Protein AF-A0A383B2G0-F1 (afdb_monomer_lite)

Radius of gyration: 23.55 Å; chains: 1; bounding box: 53×48×65 Å

Foldseek 3Di:
DDADFLVNVVVVVVVVLVVQVVQLVDPVPPDDPVRSVVSVLVSQLVVVLVVLQCSNQWRDWDWDWAQDPPRDIDIDIDTDGDPVRQRGDCCVFWCVDDDDQVVVVVADPQWPDKDKTFGLQLSVVVVVLVSCVVRHDPVSSVVVVVVVVVCCVPQVVNVLSVFFPRMWMKTKGFAPVAWDWDQDPVRDIDTGGDIDMDIDTHGNDCSNVVSVVVVCVVVVWDWDWDQDPNDTDTDTDDPDDPPPDPDD

pLDDT: mean 86.54, std 10.2, range [39.25, 96.19]

Structure (mmCIF, N/CA/C/O backbone):
data_AF-A0A383B2G0-F1
#
_entry.id   AF-A0A383B2G0-F1
#
loop_
_atom_site.group_PDB
_atom_site.id
_atom_site.type_symbol
_atom_site.label_atom_id
_atom_site.label_alt_id
_atom_site.label_comp_id
_atom_site.label_asym_id
_atom_site.label_entity_id
_atom_site.label_seq_id
_atom_site.pdbx_PDB_ins_code
_atom_site.Cartn_x
_atom_site.Cartn_y
_atom_site.Cartn_z
_atom_site.occupancy
_atom_site.B_iso_or_equiv
_atom_site.auth_seq_id
_atom_site.auth_comp_id
_atom_site.auth_asym_id
_atom_site.auth_atom_id
_atom_site.pdbx_PDB_model_num
ATOM 1 N N . TYR A 1 1 ? -13.717 -24.565 -8.714 1.00 49.59 1 TYR A N 1
ATOM 2 C CA . TYR A 1 1 ? -12.264 -24.373 -8.570 1.00 49.59 1 TYR A CA 1
ATOM 3 C C . TYR A 1 1 ? -11.741 -23.802 -9.863 1.00 49.59 1 TYR A C 1
ATOM 5 O O . TYR A 1 1 ? -12.063 -24.353 -10.909 1.00 49.59 1 TYR A O 1
ATOM 13 N N . LEU A 1 2 ? -11.024 -22.685 -9.800 1.00 52.28 2 LEU A N 1
ATOM 14 C CA . LEU A 1 2 ? -10.316 -22.161 -10.959 1.00 52.28 2 LEU A CA 1
ATOM 15 C C . LEU A 1 2 ? -8.860 -22.585 -10.782 1.00 52.28 2 LEU A C 1
ATOM 17 O O . LEU A 1 2 ? -8.192 -22.130 -9.859 1.00 52.28 2 LEU A O 1
ATOM 21 N N . HIS A 1 3 ? -8.403 -23.516 -11.612 1.00 53.81 3 HIS A N 1
ATOM 22 C CA . HIS A 1 3 ? -6.992 -23.867 -11.671 1.00 53.81 3 HIS A CA 1
ATOM 23 C C . HIS A 1 3 ? -6.387 -23.074 -12.821 1.00 53.81 3 HIS A C 1
ATOM 25 O O . HIS A 1 3 ? -6.688 -23.336 -13.982 1.00 53.81 3 HIS A O 1
ATOM 31 N N . LEU A 1 4 ? -5.546 -22.102 -12.491 1.00 62.34 4 LEU A N 1
ATOM 32 C CA . LEU A 1 4 ? -4.620 -21.508 -13.446 1.00 62.34 4 LEU A CA 1
ATOM 33 C C . LEU A 1 4 ? -3.277 -22.196 -13.209 1.00 62.34 4 LEU A C 1
ATOM 35 O O . LEU A 1 4 ? -2.900 -22.361 -12.050 1.00 62.34 4 LEU A O 1
ATOM 39 N N . SER A 1 5 ? -2.593 -22.698 -14.238 1.00 75.62 5 SER A N 1
ATOM 40 C CA . SER A 1 5 ? -1.226 -23.173 -13.997 1.00 75.62 5 SER A CA 1
ATOM 41 C C . SER A 1 5 ? -0.324 -21.966 -13.732 1.00 75.62 5 SER A C 1
ATOM 43 O O . SER A 1 5 ? -0.514 -20.899 -14.319 1.00 75.62 5 SER A O 1
ATOM 45 N N . THR A 1 6 ? 0.666 -22.117 -12.855 1.00 80.88 6 THR A N 1
ATOM 46 C CA . THR A 1 6 ? 1.659 -21.068 -12.578 1.00 80.88 6 THR A CA 1
ATOM 47 C C . THR A 1 6 ? 2.315 -20.576 -13.869 1.00 80.88 6 THR A C 1
ATOM 49 O O . THR A 1 6 ? 2.460 -19.380 -14.091 1.00 80.88 6 THR A O 1
ATOM 52 N N . GLU A 1 7 ? 2.604 -21.499 -14.787 1.00 82.38 7 GLU A N 1
ATOM 53 C CA . GLU A 1 7 ? 3.149 -21.180 -16.104 1.00 82.38 7 GLU A CA 1
ATOM 54 C C . GLU A 1 7 ? 2.199 -20.310 -16.944 1.00 82.38 7 GLU A C 1
ATOM 56 O O . GLU A 1 7 ? 2.635 -19.329 -17.542 1.00 82.38 7 GLU A O 1
ATOM 61 N N . GLN A 1 8 ? 0.893 -20.604 -16.953 1.00 82.62 8 GLN A N 1
ATOM 62 C CA . GLN A 1 8 ? -0.098 -19.775 -17.649 1.00 82.62 8 GLN A CA 1
ATOM 63 C C . GLN A 1 8 ? -0.170 -18.361 -17.069 1.00 82.62 8 GLN A C 1
ATOM 65 O O . GLN A 1 8 ? -0.320 -17.404 -17.828 1.00 82.62 8 GLN A O 1
ATOM 70 N N . PHE A 1 9 ? -0.053 -18.222 -15.746 1.00 82.06 9 PHE A N 1
ATOM 71 C CA . PHE A 1 9 ? -0.039 -16.919 -15.084 1.00 82.06 9 PHE A CA 1
ATOM 72 C C . PHE A 1 9 ? 1.185 -16.092 -15.502 1.00 82.06 9 PHE A C 1
ATOM 74 O O . PHE A 1 9 ? 1.045 -14.937 -15.903 1.00 82.06 9 PHE A O 1
ATOM 81 N N . LEU A 1 10 ? 2.374 -16.700 -15.483 1.00 84.12 10 LEU A N 1
ATOM 82 C CA . LEU A 1 10 ? 3.615 -16.026 -15.870 1.00 84.12 10 LEU A CA 1
ATOM 83 C C . LEU A 1 10 ? 3.632 -15.663 -17.363 1.00 84.12 10 LEU A C 1
ATOM 85 O O . LEU A 1 10 ? 3.969 -14.535 -17.716 1.00 84.12 10 LEU A O 1
ATOM 89 N N . GLN A 1 11 ? 3.178 -16.565 -18.237 1.00 87.56 11 GLN A N 1
ATOM 90 C CA . GLN A 1 11 ? 3.043 -16.279 -19.670 1.00 87.56 11 GLN A CA 1
ATOM 91 C C . GLN A 1 11 ? 2.023 -15.169 -19.955 1.00 87.56 11 GLN A C 1
ATOM 93 O O . GLN A 1 11 ? 2.192 -14.403 -20.904 1.00 87.56 11 GLN A O 1
ATOM 98 N N . TRP A 1 12 ? 0.940 -15.089 -19.175 1.00 86.56 12 TRP A N 1
ATOM 99 C CA . TRP A 1 12 ? -0.027 -13.998 -19.289 1.00 86.56 12 TRP A CA 1
ATOM 100 C C . TRP A 1 12 ? 0.613 -12.649 -18.941 1.00 86.56 12 TRP A C 1
ATOM 102 O O . TRP A 1 12 ? 0.426 -11.691 -19.691 1.00 86.56 12 TRP A O 1
ATOM 112 N N . ALA A 1 13 ? 1.415 -12.590 -17.873 1.00 85.69 13 ALA A N 1
ATOM 113 C CA . ALA A 1 13 ? 2.142 -11.378 -17.503 1.00 85.69 13 ALA A CA 1
ATOM 114 C C . ALA A 1 13 ? 3.122 -10.940 -18.608 1.00 85.69 13 ALA A C 1
ATOM 116 O O . ALA A 1 13 ? 3.111 -9.777 -19.012 1.00 85.69 13 ALA A O 1
ATOM 117 N N . ASP A 1 14 ? 3.892 -11.879 -19.169 1.00 87.19 14 ASP A N 1
ATOM 118 C CA . ASP A 1 14 ? 4.831 -11.599 -20.265 1.00 87.19 14 ASP A CA 1
ATOM 119 C C . ASP A 1 14 ? 4.115 -11.046 -21.508 1.00 87.19 14 ASP A C 1
ATOM 121 O O . ASP A 1 14 ? 4.511 -10.019 -22.062 1.00 87.19 14 ASP A O 1
ATOM 125 N N . LYS A 1 15 ? 2.984 -11.652 -21.894 1.00 91.88 15 LYS A N 1
ATOM 126 C CA . LYS A 1 15 ? 2.147 -11.149 -22.998 1.00 91.88 15 LYS A CA 1
ATOM 127 C C . LYS A 1 15 ? 1.591 -9.752 -22.731 1.00 91.88 15 LYS A C 1
ATOM 129 O O . LYS A 1 15 ? 1.395 -8.989 -23.681 1.00 91.88 15 LYS A O 1
ATOM 134 N N . GLY A 1 16 ? 1.308 -9.420 -21.472 1.00 90.56 16 GLY A N 1
ATOM 135 C CA . GLY A 1 16 ? 0.883 -8.084 -21.062 1.00 90.56 16 GLY A CA 1
ATOM 136 C C . GLY A 1 16 ? 1.941 -7.031 -21.391 1.00 90.56 16 GLY A C 1
ATOM 137 O O . GLY A 1 16 ? 1.622 -6.031 -22.038 1.00 90.56 16 GLY A O 1
ATOM 138 N N . PHE A 1 17 ? 3.204 -7.298 -21.040 1.00 92.75 17 PHE A N 1
ATOM 139 C CA . PHE A 1 17 ? 4.326 -6.418 -21.381 1.00 92.75 17 PHE A CA 1
ATOM 140 C C . PHE A 1 17 ? 4.518 -6.290 -22.893 1.00 92.75 17 PHE A C 1
ATOM 142 O O . PHE A 1 17 ? 4.590 -5.171 -23.394 1.00 92.75 17 PHE A O 1
ATOM 149 N N . ASP A 1 18 ? 4.502 -7.401 -23.634 1.00 93.06 18 ASP A N 1
ATOM 150 C CA . ASP A 1 18 ? 4.635 -7.375 -25.099 1.00 93.06 18 ASP A CA 1
ATOM 151 C C . ASP A 1 18 ? 3.513 -6.567 -25.772 1.00 93.06 18 ASP A C 1
ATOM 153 O O . ASP A 1 18 ? 3.724 -5.882 -26.775 1.00 93.06 18 ASP A O 1
ATOM 157 N N . THR A 1 19 ? 2.294 -6.652 -25.236 1.00 93.38 19 THR A N 1
ATOM 158 C CA . THR A 1 19 ? 1.139 -5.902 -25.747 1.00 93.38 19 THR A CA 1
ATOM 159 C C . THR A 1 19 ? 1.295 -4.410 -25.475 1.00 93.38 19 THR A C 1
ATOM 161 O O . THR A 1 19 ? 1.084 -3.602 -26.380 1.00 93.38 19 THR A O 1
ATOM 164 N N . ALA A 1 20 ? 1.717 -4.037 -24.266 1.00 92.06 20 ALA A N 1
ATOM 165 C CA . ALA A 1 20 ? 1.990 -2.647 -23.919 1.00 92.06 20 ALA A CA 1
ATOM 166 C C . ALA A 1 20 ? 3.129 -2.060 -24.774 1.00 92.06 20 ALA A C 1
ATOM 168 O O . ALA A 1 20 ? 2.994 -0.950 -25.288 1.00 92.06 20 ALA A O 1
ATOM 169 N N . GLU A 1 21 ? 4.208 -2.817 -25.010 1.00 92.88 21 GLU A N 1
ATOM 170 C CA . GLU A 1 21 ? 5.316 -2.403 -25.883 1.00 92.88 21 GLU A CA 1
ATOM 171 C C . GLU A 1 21 ? 4.832 -2.130 -27.316 1.00 92.88 21 GLU A C 1
ATOM 173 O O . GLU A 1 21 ? 5.228 -1.132 -27.924 1.00 92.88 21 GLU A O 1
ATOM 178 N N . LYS A 1 22 ? 3.929 -2.967 -27.846 1.00 93.62 22 LYS A N 1
ATOM 179 C CA . LYS A 1 22 ? 3.322 -2.760 -29.171 1.00 93.62 22 LYS A CA 1
ATOM 180 C C . LYS A 1 22 ? 2.456 -1.508 -29.226 1.00 93.62 22 LYS A C 1
ATOM 182 O O . LYS A 1 22 ? 2.616 -0.736 -30.162 1.00 93.62 22 LYS A O 1
ATOM 187 N N . ILE A 1 23 ? 1.587 -1.290 -28.236 1.00 92.19 23 ILE A N 1
ATOM 188 C CA . ILE A 1 23 ? 0.715 -0.104 -28.173 1.00 92.19 23 ILE A CA 1
ATOM 189 C C . ILE A 1 23 ? 1.563 1.173 -28.120 1.00 92.19 23 ILE A C 1
ATOM 191 O O . ILE A 1 23 ? 1.351 2.089 -28.906 1.00 92.19 23 ILE A O 1
ATOM 195 N N . ILE A 1 24 ? 2.581 1.218 -27.257 1.00 92.44 24 ILE A N 1
ATOM 196 C CA . ILE A 1 24 ? 3.473 2.383 -27.141 1.00 92.44 24 ILE A CA 1
ATOM 197 C C . ILE A 1 24 ? 4.347 2.552 -28.396 1.00 92.44 24 ILE A C 1
ATOM 199 O O . ILE A 1 24 ? 4.762 3.662 -28.730 1.00 92.44 24 ILE A O 1
ATOM 203 N N . GLY A 1 25 ? 4.666 1.469 -29.105 1.00 89.12 25 GLY A N 1
ATOM 204 C CA . GLY A 1 25 ? 5.390 1.505 -30.376 1.00 89.12 25 GLY A CA 1
ATOM 205 C C . GLY A 1 25 ? 4.535 1.918 -31.578 1.00 89.12 25 GLY A C 1
ATOM 206 O O . GLY A 1 25 ? 5.090 2.351 -32.591 1.00 89.12 25 GLY A O 1
ATOM 207 N N . ASP A 1 26 ? 3.212 1.803 -31.477 1.00 91.94 26 ASP A N 1
ATOM 208 C CA . ASP A 1 26 ? 2.280 2.081 -32.563 1.00 91.94 26 ASP A CA 1
ATOM 209 C C . ASP A 1 26 ? 2.119 3.592 -32.777 1.00 91.94 26 ASP A C 1
ATOM 211 O O . ASP A 1 26 ? 1.673 4.337 -31.902 1.00 91.94 26 ASP A O 1
ATOM 215 N N . LYS A 1 27 ? 2.495 4.056 -33.971 1.00 86.12 27 LYS A N 1
ATOM 216 C CA . LYS A 1 27 ? 2.428 5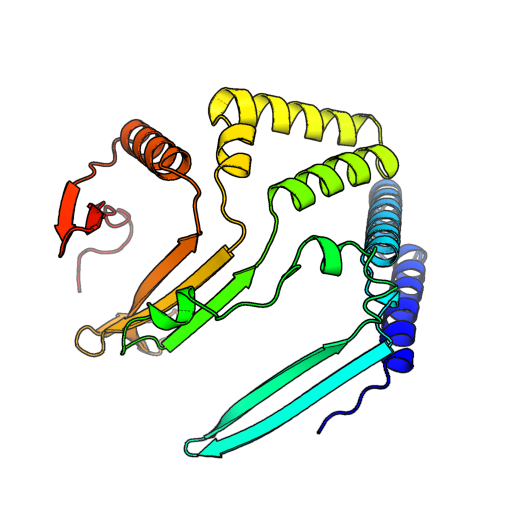.471 -34.358 1.00 86.12 27 LYS A CA 1
ATOM 217 C C . LYS A 1 27 ? 0.997 5.981 -34.559 1.00 86.12 27 LYS A C 1
ATOM 219 O O . LYS A 1 27 ? 0.826 7.184 -34.701 1.00 86.1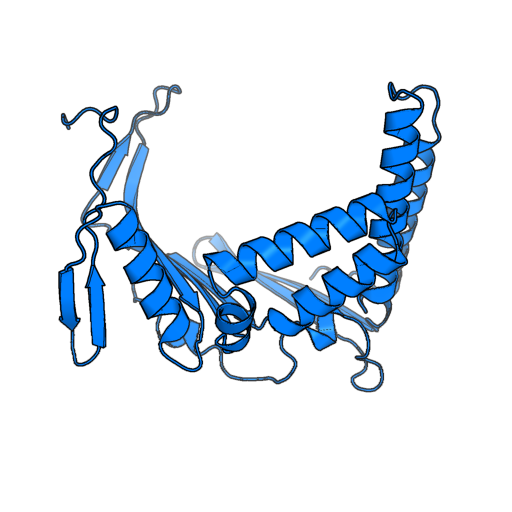2 27 LYS A O 1
ATOM 224 N N . SER A 1 28 ? 0.000 5.096 -34.615 1.00 88.56 28 SER A N 1
ATOM 225 C CA . SER A 1 28 ? -1.415 5.484 -34.685 1.00 88.56 28 SER A CA 1
ATOM 226 C C . SER A 1 28 ? -1.990 5.913 -33.334 1.00 88.56 28 SER A C 1
ATOM 228 O O . SER A 1 28 ? -3.029 6.568 -33.301 1.00 88.56 28 SER A O 1
ATOM 230 N N . VAL A 1 29 ? -1.317 5.573 -32.230 1.00 88.88 29 VAL A N 1
ATOM 231 C CA . VAL A 1 29 ? -1.664 6.062 -30.895 1.00 88.88 29 VAL A CA 1
ATOM 232 C C . VAL A 1 29 ? -1.194 7.506 -30.770 1.00 88.88 29 VAL A C 1
ATOM 234 O O . VAL A 1 29 ? -0.013 7.788 -31.003 1.00 88.88 29 VAL A O 1
ATOM 237 N N . ASP A 1 30 ? -2.127 8.382 -30.394 1.00 91.19 30 ASP A N 1
ATOM 238 C CA . ASP A 1 30 ? -1.921 9.816 -30.185 1.00 91.19 30 ASP A CA 1
ATOM 239 C C . ASP A 1 30 ? -1.077 10.051 -28.926 1.00 91.19 30 ASP A C 1
ATOM 241 O O . ASP A 1 30 ? -1.589 10.199 -27.821 1.00 91.19 30 ASP A O 1
ATOM 245 N N . LEU A 1 31 ? 0.237 9.938 -29.110 1.00 90.25 31 LEU A N 1
ATOM 246 C CA . LEU A 1 31 ? 1.273 10.265 -28.140 1.00 90.25 31 LEU A CA 1
ATOM 247 C C . LEU A 1 31 ? 2.362 11.012 -28.890 1.00 90.25 31 LEU A C 1
ATOM 249 O O . LEU A 1 31 ? 2.882 10.486 -29.894 1.00 90.25 31 LEU A O 1
ATOM 253 N N . ASP A 1 32 ? 2.734 12.178 -28.378 1.00 93.38 32 ASP A N 1
ATOM 254 C CA . ASP A 1 32 ? 3.885 12.910 -28.889 1.00 93.38 32 ASP A CA 1
ATOM 255 C C . ASP A 1 32 ? 5.211 12.178 -28.580 1.00 93.38 32 ASP A C 1
ATOM 257 O O . ASP A 1 32 ? 5.252 11.073 -28.022 1.00 93.38 32 ASP A O 1
ATOM 261 N N . GLU A 1 33 ? 6.333 12.739 -29.035 1.00 90.69 33 GLU A N 1
ATOM 262 C CA . GLU A 1 33 ? 7.641 12.099 -28.866 1.00 90.69 33 GLU A CA 1
ATOM 263 C C . GLU A 1 33 ? 8.078 12.005 -27.394 1.00 90.69 33 GLU A C 1
ATOM 265 O O . GLU A 1 33 ? 8.689 11.003 -27.004 1.00 90.69 33 GLU A O 1
ATOM 270 N N . GLU A 1 34 ? 7.742 13.002 -26.576 1.00 91.44 34 GLU A N 1
ATOM 271 C CA . GLU A 1 34 ? 8.098 13.077 -25.159 1.00 91.44 34 GLU A CA 1
ATOM 272 C C . GLU A 1 34 ? 7.224 12.137 -24.321 1.00 91.44 34 GLU A C 1
ATOM 274 O O . GLU A 1 34 ? 7.737 11.341 -23.524 1.00 91.44 34 GLU A O 1
ATOM 279 N N . GLU A 1 35 ? 5.914 12.142 -24.559 1.00 91.38 35 GLU A N 1
ATOM 280 C CA . GLU A 1 35 ? 4.952 11.232 -23.941 1.00 91.38 35 GLU A CA 1
ATOM 281 C C . GLU A 1 35 ? 5.307 9.777 -24.247 1.00 91.38 35 GLU A C 1
ATOM 283 O O . GLU A 1 35 ? 5.309 8.918 -23.361 1.00 91.38 35 GLU A O 1
ATOM 288 N N . ARG A 1 36 ? 5.691 9.484 -25.494 1.00 92.88 36 ARG A N 1
ATOM 289 C CA . ARG A 1 36 ? 6.095 8.135 -25.900 1.00 92.88 36 ARG A CA 1
ATOM 290 C C . ARG A 1 36 ? 7.412 7.709 -25.262 1.00 92.88 36 ARG A C 1
ATOM 292 O O . ARG A 1 36 ? 7.551 6.543 -24.881 1.00 92.88 36 ARG A O 1
ATOM 299 N N . ALA A 1 37 ? 8.384 8.613 -25.142 1.00 89.56 37 ALA A N 1
ATOM 300 C CA . ALA A 1 37 ? 9.631 8.339 -24.431 1.00 89.56 37 ALA A CA 1
ATOM 301 C C . ALA A 1 37 ? 9.368 8.054 -22.942 1.00 89.56 37 ALA A C 1
ATOM 303 O O . ALA A 1 37 ? 9.876 7.069 -22.399 1.00 89.56 37 ALA A O 1
ATOM 304 N N . THR A 1 38 ? 8.497 8.848 -22.320 1.00 89.00 38 THR A N 1
ATOM 305 C CA . THR A 1 38 ? 8.072 8.691 -20.925 1.00 89.00 38 THR A CA 1
ATOM 306 C C . THR A 1 38 ? 7.334 7.371 -20.706 1.00 89.00 38 THR A C 1
ATOM 308 O O . THR A 1 38 ? 7.683 6.609 -19.805 1.00 89.00 38 THR A O 1
ATOM 311 N N . ALA A 1 39 ? 6.382 7.025 -21.574 1.00 90.06 39 ALA A N 1
ATOM 312 C CA . ALA A 1 39 ? 5.651 5.762 -21.507 1.00 90.06 39 ALA A CA 1
ATOM 313 C C . ALA A 1 39 ? 6.588 4.546 -21.624 1.00 90.06 39 ALA A C 1
ATOM 315 O O . ALA A 1 39 ? 6.440 3.575 -20.880 1.00 90.06 39 ALA A O 1
ATOM 316 N N . LYS A 1 40 ? 7.599 4.604 -22.505 1.00 90.75 40 LYS A N 1
ATOM 317 C CA . LYS A 1 40 ? 8.630 3.554 -22.613 1.00 90.75 40 LYS A CA 1
ATOM 318 C C . LYS A 1 40 ? 9.478 3.439 -21.351 1.00 90.75 40 LYS A C 1
ATOM 320 O O . LYS A 1 40 ? 9.771 2.319 -20.926 1.00 90.75 40 LYS A O 1
ATOM 325 N N . LEU A 1 41 ? 9.876 4.568 -20.761 1.00 88.62 41 LEU A N 1
ATOM 326 C CA . LEU A 1 41 ? 10.629 4.590 -19.509 1.00 88.62 41 LEU A CA 1
ATOM 327 C C . LEU A 1 41 ? 9.815 3.946 -18.379 1.00 88.62 41 LEU A C 1
ATOM 329 O O . LEU A 1 41 ? 10.316 3.043 -17.710 1.00 88.62 41 LEU A O 1
ATOM 333 N N . ILE A 1 42 ? 8.547 4.343 -18.227 1.00 87.81 42 ILE A N 1
ATOM 334 C CA . ILE A 1 42 ? 7.624 3.783 -17.231 1.00 87.81 42 ILE A CA 1
ATOM 335 C C . ILE A 1 42 ? 7.444 2.281 -17.451 1.00 87.81 42 ILE A C 1
ATOM 337 O O . ILE A 1 42 ? 7.629 1.510 -16.514 1.00 87.81 42 ILE A O 1
ATOM 341 N N . LEU A 1 43 ? 7.144 1.841 -18.678 1.00 92.00 43 LEU A N 1
ATOM 342 C CA . LEU A 1 43 ? 6.945 0.420 -18.974 1.00 92.00 43 LEU A CA 1
ATOM 343 C C . LEU A 1 43 ? 8.204 -0.406 -18.684 1.00 92.00 43 LEU A C 1
ATOM 345 O O . LEU A 1 43 ? 8.114 -1.487 -18.104 1.00 92.00 43 LEU A O 1
ATOM 349 N N . THR A 1 44 ? 9.380 0.123 -19.031 1.00 90.56 44 THR A N 1
ATOM 350 C CA . THR A 1 44 ? 10.667 -0.504 -18.705 1.00 90.56 44 THR A CA 1
ATOM 351 C C . THR A 1 44 ? 10.850 -0.614 -17.194 1.00 90.56 44 THR A C 1
ATOM 353 O O . THR A 1 44 ? 11.255 -1.668 -16.706 1.00 90.56 44 THR A O 1
ATOM 356 N N . GLY A 1 45 ? 10.518 0.442 -16.448 1.00 90.19 45 GLY A N 1
ATOM 357 C CA . GLY A 1 45 ? 10.510 0.432 -14.988 1.00 90.19 45 GLY A CA 1
ATOM 358 C C . GLY A 1 45 ? 9.588 -0.654 -14.434 1.00 90.19 45 GLY A C 1
ATOM 359 O O . GLY A 1 45 ? 10.046 -1.539 -13.719 1.00 90.19 45 GLY A O 1
ATOM 360 N N . VAL A 1 46 ? 8.312 -0.665 -14.823 1.00 89.19 46 VAL A N 1
ATOM 361 C CA . VAL A 1 46 ? 7.339 -1.672 -14.360 1.00 89.19 46 VAL A CA 1
ATOM 362 C C . VAL A 1 46 ? 7.808 -3.092 -14.683 1.00 89.19 46 VAL A C 1
ATOM 364 O O . VAL A 1 46 ? 7.714 -3.972 -13.831 1.00 89.19 46 VAL A O 1
ATOM 367 N N . LYS A 1 47 ? 8.371 -3.325 -15.876 1.00 90.50 47 LYS A N 1
ATOM 368 C CA . LYS A 1 47 ? 8.919 -4.632 -16.265 1.00 90.50 47 LYS A CA 1
ATOM 369 C C . LYS A 1 47 ? 10.075 -5.053 -15.360 1.00 90.50 47 LYS A C 1
ATOM 371 O O . LYS A 1 47 ? 10.106 -6.196 -14.921 1.00 90.50 47 LYS A O 1
ATOM 376 N N . LYS A 1 48 ? 11.001 -4.147 -15.036 1.00 90.75 48 LYS A N 1
ATOM 377 C CA . LYS A 1 48 ? 12.100 -4.431 -14.099 1.00 90.75 48 LYS A CA 1
ATOM 378 C C . LYS A 1 48 ? 11.595 -4.697 -12.683 1.00 90.75 48 LYS A C 1
ATOM 380 O O . LYS A 1 48 ? 11.973 -5.702 -12.099 1.00 90.75 48 LYS A O 1
ATOM 385 N N . ALA A 1 49 ? 10.673 -3.878 -12.179 1.00 90.25 49 ALA A N 1
ATOM 386 C CA . ALA A 1 49 ? 10.049 -4.108 -10.878 1.00 90.25 49 ALA A CA 1
ATOM 387 C C . ALA A 1 49 ? 9.333 -5.467 -10.826 1.00 90.25 49 ALA A C 1
ATOM 389 O O . ALA A 1 49 ? 9.427 -6.175 -9.831 1.00 90.25 49 ALA A O 1
ATOM 390 N N . PHE A 1 50 ? 8.665 -5.872 -11.911 1.00 90.50 50 PHE A N 1
ATOM 391 C CA . PHE A 1 50 ? 8.064 -7.200 -12.027 1.00 90.50 50 PHE A CA 1
ATOM 392 C C . PHE A 1 50 ? 9.110 -8.322 -12.003 1.00 90.50 50 PHE A C 1
ATOM 394 O O . PHE A 1 50 ? 8.888 -9.339 -11.349 1.00 90.50 50 PHE A O 1
ATOM 401 N N . LEU A 1 51 ? 10.249 -8.153 -12.676 1.00 89.19 51 LEU A N 1
ATOM 402 C CA . LEU A 1 51 ? 11.334 -9.137 -12.645 1.00 89.19 51 LEU A CA 1
ATOM 403 C C . LEU A 1 51 ? 11.944 -9.275 -11.243 1.00 89.19 51 LEU A C 1
ATOM 405 O O . LEU A 1 51 ? 12.156 -10.399 -10.799 1.00 89.19 51 LEU A O 1
ATOM 409 N N . ASP A 1 52 ? 12.126 -8.162 -10.534 1.00 89.25 52 ASP A N 1
ATOM 410 C CA . ASP A 1 52 ? 12.669 -8.133 -9.168 1.00 89.25 52 ASP A CA 1
ATOM 411 C C . ASP A 1 52 ? 11.631 -8.547 -8.106 1.00 89.25 52 ASP A C 1
ATOM 413 O O . ASP A 1 52 ? 11.965 -8.833 -6.954 1.00 89.25 52 ASP A O 1
ATOM 417 N N . SER A 1 53 ? 10.345 -8.578 -8.474 1.00 90.50 53 SER A N 1
ATOM 418 C CA . SER A 1 53 ? 9.247 -8.763 -7.522 1.00 90.50 53 SER A CA 1
ATOM 419 C C . SER A 1 53 ? 9.247 -10.119 -6.818 1.00 90.50 53 SER A C 1
ATOM 421 O O . SER A 1 53 ? 8.659 -10.230 -5.750 1.00 90.50 53 SER A O 1
ATOM 423 N N . GLY A 1 54 ? 9.850 -11.154 -7.408 1.00 90.06 54 GLY A N 1
ATOM 424 C CA . GLY A 1 54 ? 9.709 -12.538 -6.943 1.00 90.06 54 GLY A CA 1
ATOM 425 C C . GLY A 1 54 ? 8.474 -13.264 -7.453 1.00 90.06 54 GLY A C 1
ATOM 426 O O . GLY A 1 54 ? 8.302 -14.446 -7.178 1.00 90.06 54 GLY A O 1
ATOM 427 N N . VAL A 1 55 ? 7.616 -12.614 -8.245 1.00 89.75 55 VAL A N 1
ATOM 428 C CA . VAL A 1 55 ? 6.430 -13.267 -8.826 1.00 89.75 55 VAL A CA 1
ATOM 429 C C . VAL A 1 55 ? 6.815 -14.464 -9.705 1.00 89.75 55 VAL A C 1
ATOM 431 O O . VAL A 1 55 ? 6.092 -15.453 -9.764 1.00 89.75 55 VAL A O 1
ATOM 434 N N . ARG A 1 56 ? 7.979 -14.419 -10.359 1.00 87.94 56 ARG A N 1
ATOM 435 C CA . ARG A 1 56 ? 8.502 -15.538 -11.161 1.00 87.94 56 ARG A CA 1
ATOM 436 C C . ARG A 1 56 ? 9.046 -16.706 -10.333 1.00 87.94 56 ARG A C 1
ATOM 438 O O . ARG A 1 56 ? 9.335 -17.752 -10.903 1.00 87.94 56 ARG A O 1
ATOM 445 N N . GLU A 1 57 ? 9.180 -16.540 -9.022 1.00 90.31 57 GLU A N 1
ATOM 446 C CA . GLU A 1 57 ? 9.583 -17.605 -8.095 1.00 90.31 57 GLU A CA 1
ATOM 447 C C . GLU A 1 57 ? 8.389 -18.458 -7.656 1.00 90.31 57 GLU A C 1
ATOM 449 O O . GLU A 1 57 ? 8.575 -19.486 -7.004 1.00 90.31 57 GLU A O 1
ATOM 454 N N . LEU A 1 58 ? 7.170 -18.059 -8.040 1.00 89.94 58 LEU A N 1
ATOM 455 C CA . LEU A 1 58 ? 5.989 -18.884 -7.866 1.00 89.94 58 LEU A CA 1
ATOM 456 C C . LEU A 1 58 ? 6.172 -20.219 -8.586 1.00 89.94 58 LEU A C 1
ATOM 458 O O . LEU A 1 58 ? 6.530 -20.270 -9.763 1.00 89.94 58 LEU A O 1
ATOM 462 N N . ASP A 1 59 ? 5.841 -21.299 -7.893 1.00 88.06 59 ASP A N 1
ATOM 463 C CA . ASP A 1 59 ? 5.723 -22.649 -8.448 1.00 88.06 59 ASP A CA 1
ATOM 464 C C . ASP A 1 59 ? 4.304 -23.217 -8.252 1.00 88.06 59 ASP A C 1
ATOM 466 O O . ASP A 1 59 ? 3.933 -24.194 -8.904 1.00 88.06 59 ASP A O 1
ATOM 470 N N . GLY A 1 60 ? 3.450 -22.537 -7.479 1.00 87.56 60 GLY A N 1
ATOM 471 C CA . GLY A 1 60 ? 2.047 -22.889 -7.298 1.00 87.56 60 GLY A CA 1
ATOM 472 C C . GLY A 1 60 ? 1.143 -21.669 -7.166 1.00 87.56 60 GLY A C 1
ATOM 473 O O . GLY A 1 60 ? 1.412 -20.755 -6.392 1.00 87.56 60 GLY A O 1
ATOM 474 N N . VAL A 1 61 ? 0.018 -21.677 -7.877 1.00 87.19 61 VAL A N 1
ATOM 475 C CA . VAL A 1 61 ? -1.089 -20.739 -7.659 1.00 87.19 61 VAL A CA 1
ATOM 476 C C . VAL A 1 61 ? -2.405 -21.502 -7.599 1.00 87.19 61 VAL A C 1
ATOM 478 O O . VAL A 1 61 ? -2.595 -22.501 -8.294 1.00 87.19 61 VAL A O 1
ATOM 481 N N . GLY A 1 62 ? -3.329 -21.045 -6.763 1.00 82.75 62 GLY A N 1
ATOM 482 C CA . GLY A 1 62 ? -4.627 -21.685 -6.593 1.00 82.75 62 GLY A CA 1
ATOM 483 C C . GLY A 1 62 ? -5.713 -20.676 -6.265 1.00 82.75 62 GLY A C 1
ATOM 484 O O . GLY A 1 62 ? -5.497 -19.754 -5.485 1.00 82.75 62 GLY A O 1
ATOM 485 N N . ALA A 1 63 ? -6.896 -20.865 -6.845 1.00 85.56 63 ALA A N 1
ATOM 486 C CA . ALA A 1 63 ? -8.076 -20.089 -6.502 1.00 85.56 63 ALA A CA 1
ATOM 487 C C . ALA A 1 63 ? -9.284 -21.008 -6.286 1.00 85.56 63 ALA A C 1
ATOM 489 O O . ALA A 1 63 ? -9.591 -21.908 -7.078 1.00 85.56 63 ALA A O 1
ATOM 490 N N . SER A 1 64 ? -10.017 -20.768 -5.205 1.00 85.38 64 SER A N 1
ATOM 491 C CA . SER A 1 64 ? -11.273 -21.452 -4.922 1.00 85.38 64 SER A CA 1
ATOM 492 C C . SER A 1 64 ? -12.374 -20.457 -4.595 1.00 85.38 64 SER A C 1
ATOM 494 O O . SER A 1 64 ? -12.135 -19.382 -4.051 1.00 85.38 64 SER A O 1
ATOM 496 N N . SER A 1 65 ? -13.593 -20.834 -4.965 1.00 88.81 65 SER A N 1
ATOM 497 C CA . SER A 1 65 ? -14.812 -20.117 -4.623 1.00 88.81 65 SER A CA 1
ATOM 498 C C . SER A 1 65 ? -15.838 -21.148 -4.182 1.00 88.81 65 SER A C 1
ATOM 500 O O . SER A 1 65 ? -16.099 -22.113 -4.908 1.00 88.81 65 SER A O 1
ATOM 502 N N . ILE A 1 66 ? -16.359 -20.977 -2.972 1.00 90.62 66 ILE A N 1
ATOM 503 C CA . ILE A 1 66 ? -17.354 -21.851 -2.355 1.00 90.62 66 ILE A CA 1
ATOM 504 C C . ILE A 1 66 ? -18.553 -20.983 -1.997 1.00 90.62 66 ILE A C 1
ATOM 506 O O . ILE A 1 66 ? -18.414 -20.020 -1.244 1.00 90.62 66 ILE A O 1
ATOM 510 N N . LYS A 1 67 ? -19.733 -21.326 -2.520 1.00 91.69 67 LYS A N 1
ATOM 511 C CA . LYS A 1 67 ? -20.983 -20.683 -2.107 1.00 91.69 67 LYS A CA 1
ATOM 512 C C . LYS A 1 67 ? -21.331 -21.134 -0.690 1.00 91.69 67 LYS A C 1
ATOM 514 O O . LYS A 1 67 ? -21.360 -22.330 -0.416 1.00 91.69 67 LYS A O 1
ATOM 519 N N . LEU A 1 68 ? -21.573 -20.172 0.183 1.00 91.12 68 LEU A N 1
ATOM 520 C CA . LEU A 1 68 ? -22.090 -20.359 1.530 1.00 91.12 68 LEU A CA 1
ATOM 521 C C . LEU A 1 68 ? -23.598 -20.067 1.539 1.00 91.12 68 LEU A C 1
ATOM 523 O O . LEU A 1 68 ? -24.165 -19.580 0.555 1.00 91.12 68 LEU A O 1
ATOM 527 N N . GLU A 1 69 ? -24.258 -20.372 2.654 1.00 89.94 69 GLU A N 1
ATOM 528 C CA . GLU A 1 69 ? -25.641 -19.947 2.877 1.00 89.94 69 GLU A CA 1
ATOM 529 C C . GLU A 1 69 ? -25.766 -18.411 2.848 1.00 89.94 69 GLU A C 1
ATOM 531 O O . GLU A 1 69 ? -24.797 -17.681 3.065 1.00 89.94 69 GLU A O 1
ATOM 536 N N . GLY A 1 70 ? -26.962 -17.909 2.527 1.00 87.56 70 GLY A N 1
ATOM 537 C CA . GLY A 1 70 ? -27.232 -16.466 2.476 1.00 87.56 70 GLY A CA 1
ATOM 538 C C . GLY A 1 70 ? -26.687 -15.741 1.239 1.00 87.56 70 GLY A C 1
ATOM 539 O O . GLY A 1 70 ? -26.620 -14.519 1.230 1.00 87.56 70 GLY A O 1
ATOM 540 N N . GLY A 1 71 ? -26.283 -16.467 0.190 1.00 85.88 71 GLY A N 1
ATOM 541 C CA . GLY A 1 71 ? -25.777 -15.863 -1.052 1.00 85.88 71 GLY A CA 1
ATOM 542 C C . GLY A 1 71 ? -24.334 -15.348 -0.966 1.00 85.88 71 GLY A C 1
ATOM 543 O O . GLY A 1 71 ? -23.820 -14.798 -1.938 1.00 85.88 71 GLY A O 1
ATOM 544 N N . ILE A 1 72 ? -23.658 -15.568 0.162 1.00 87.94 72 ILE A N 1
ATOM 545 C CA . ILE A 1 72 ? -22.255 -15.205 0.370 1.00 87.94 72 ILE A CA 1
ATOM 546 C C . ILE A 1 72 ? -21.362 -16.261 -0.286 1.00 87.94 72 ILE A C 1
ATOM 548 O O . ILE A 1 72 ? -21.680 -17.446 -0.298 1.00 87.94 72 ILE A O 1
ATOM 552 N N . SER A 1 73 ? -20.221 -15.854 -0.840 1.00 90.75 73 SER A N 1
ATOM 553 C CA . SER A 1 73 ? -19.210 -16.788 -1.347 1.00 90.75 73 SER A CA 1
ATOM 554 C C . SER A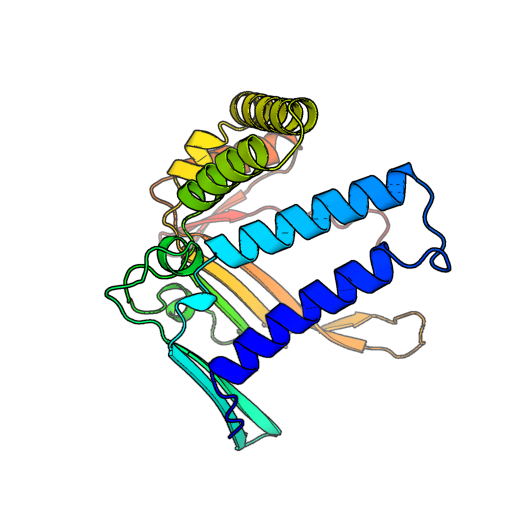 1 73 ? -17.897 -16.600 -0.603 1.00 90.75 73 SER A C 1
ATOM 556 O O . SER A 1 73 ? -17.404 -15.482 -0.482 1.00 90.75 73 SER A O 1
ATOM 558 N N . ARG A 1 74 ? -17.300 -17.700 -0.142 1.00 89.31 74 ARG A N 1
ATOM 559 C CA . ARG A 1 74 ? -15.922 -17.703 0.346 1.00 89.31 74 ARG A CA 1
ATOM 560 C C . ARG A 1 74 ? -14.985 -17.831 -0.839 1.00 89.31 74 ARG A C 1
ATOM 562 O O . ARG A 1 74 ? -15.036 -18.831 -1.554 1.00 89.31 74 ARG A O 1
ATOM 569 N N . GLN A 1 75 ? -14.114 -16.845 -0.999 1.00 89.31 75 GLN A N 1
ATOM 570 C CA . GLN A 1 75 ? -13.035 -16.875 -1.975 1.00 89.31 75 GLN A CA 1
ATOM 571 C C . GLN A 1 75 ? -11.714 -17.126 -1.253 1.00 89.31 75 GLN A C 1
ATOM 573 O O . GLN A 1 75 ? -11.485 -16.599 -0.166 1.00 89.31 75 GLN A O 1
ATOM 578 N N . SER A 1 76 ? -10.859 -17.950 -1.841 1.00 88.25 76 SER A N 1
ATOM 579 C CA . SER A 1 76 ? -9.502 -18.172 -1.352 1.00 88.25 76 SER A CA 1
ATOM 580 C C . SER A 1 76 ? -8.550 -18.158 -2.531 1.00 88.25 76 SER A C 1
ATOM 582 O O . SER A 1 76 ? -8.788 -18.849 -3.523 1.00 88.25 76 SER A O 1
ATOM 584 N N . PHE A 1 77 ? -7.490 -17.369 -2.395 1.00 87.19 77 PHE A N 1
ATOM 585 C CA . PHE A 1 77 ? -6.383 -17.271 -3.333 1.00 87.19 77 PHE A CA 1
ATOM 586 C C . PHE A 1 77 ? -5.117 -17.695 -2.600 1.00 87.19 77 PHE A C 1
ATOM 588 O O . PHE A 1 77 ? -4.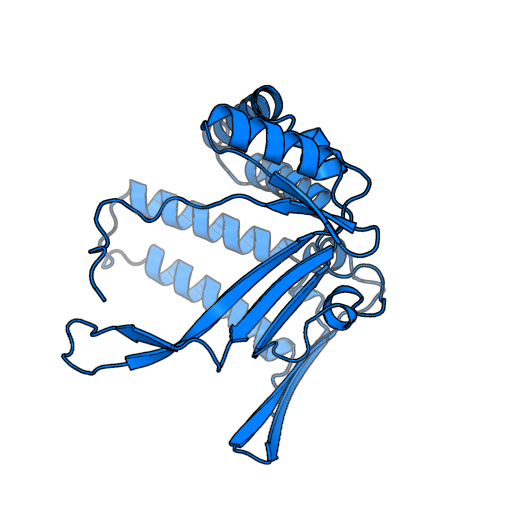900 -17.303 -1.455 1.00 87.19 77 PHE A O 1
ATOM 595 N N . MET A 1 78 ? -4.310 -18.523 -3.247 1.00 87.38 78 MET A N 1
ATOM 596 C CA . MET A 1 78 ? -3.054 -19.027 -2.716 1.00 87.38 78 MET A CA 1
ATOM 597 C C . MET A 1 78 ? -1.973 -18.837 -3.767 1.00 87.38 78 MET A C 1
ATOM 599 O O . MET A 1 78 ? -2.189 -19.115 -4.947 1.00 87.38 78 MET A O 1
ATOM 603 N N . ALA A 1 79 ? -0.816 -18.385 -3.309 1.00 87.62 79 ALA A N 1
ATOM 604 C CA . ALA A 1 79 ? 0.404 -18.289 -4.079 1.00 87.62 79 ALA A CA 1
ATOM 605 C C . ALA A 1 79 ? 1.499 -18.975 -3.257 1.00 87.62 79 ALA A C 1
ATOM 607 O O . ALA A 1 79 ? 1.602 -18.748 -2.052 1.00 87.62 79 ALA A O 1
ATOM 608 N N . HIS A 1 80 ? 2.250 -19.861 -3.892 1.00 88.62 80 HIS A N 1
ATOM 609 C CA . HIS A 1 80 ? 3.315 -20.637 -3.281 1.00 88.62 80 HIS A CA 1
ATOM 610 C C . HIS A 1 80 ? 4.596 -20.418 -4.080 1.00 88.62 80 HIS A C 1
ATOM 612 O O . HIS A 1 80 ? 4.566 -20.394 -5.313 1.00 88.62 80 HIS A O 1
ATOM 618 N N . HIS A 1 81 ? 5.698 -20.258 -3.355 1.00 89.06 81 HIS A N 1
ATOM 619 C CA . HIS A 1 81 ? 7.053 -20.247 -3.881 1.00 89.06 81 HIS A CA 1
ATOM 620 C C . HIS A 1 81 ? 7.890 -21.254 -3.093 1.00 89.06 81 HIS A C 1
ATOM 622 O O . HIS A 1 81 ? 7.598 -21.546 -1.931 1.00 89.06 81 HIS A O 1
ATOM 628 N N . ASP A 1 82 ? 8.959 -21.750 -3.707 1.00 86.50 82 ASP A N 1
ATOM 629 C CA . ASP A 1 82 ? 9.961 -22.553 -3.012 1.00 86.50 82 ASP A CA 1
ATOM 630 C C . ASP A 1 82 ? 10.609 -21.703 -1.897 1.00 86.50 82 ASP A C 1
ATOM 632 O O . ASP A 1 82 ? 11.186 -20.649 -2.198 1.00 86.50 82 ASP A O 1
ATOM 636 N N . PRO A 1 83 ? 10.558 -22.121 -0.617 1.00 83.44 83 PRO A N 1
ATOM 637 C CA . PRO A 1 83 ? 11.207 -21.398 0.475 1.00 83.44 83 PRO A CA 1
ATOM 638 C C . PRO A 1 83 ? 12.718 -21.213 0.278 1.00 83.44 83 PRO A C 1
ATOM 640 O O . PRO A 1 83 ? 13.291 -20.280 0.835 1.00 83.44 83 PRO A O 1
ATOM 643 N N . ALA A 1 84 ? 13.368 -22.059 -0.531 1.00 86.19 84 ALA A N 1
ATOM 644 C CA . ALA A 1 84 ? 14.774 -21.901 -0.901 1.00 86.19 84 ALA A CA 1
ATOM 645 C C . ALA A 1 84 ? 15.022 -20.782 -1.933 1.00 86.19 84 ALA A C 1
ATOM 647 O O . ALA A 1 84 ? 16.177 -20.459 -2.198 1.00 86.19 84 ALA A O 1
ATOM 648 N N . LYS A 1 85 ? 13.966 -20.208 -2.527 1.00 79.81 85 LYS A N 1
ATOM 649 C CA . LYS A 1 85 ? 14.031 -19.211 -3.609 1.00 79.81 85 LYS A CA 1
ATOM 650 C C . LYS A 1 85 ? 13.391 -17.863 -3.266 1.00 79.81 85 LYS A C 1
ATOM 652 O O . LYS A 1 85 ? 13.241 -17.064 -4.169 1.00 79.81 85 LYS A O 1
ATOM 657 N N . GLY A 1 86 ? 13.029 -17.597 -2.008 1.00 81.31 86 GLY A N 1
ATOM 658 C CA . GLY A 1 86 ? 12.299 -16.388 -1.579 1.00 81.31 86 GLY A CA 1
ATOM 659 C C . GLY A 1 86 ? 13.121 -15.093 -1.524 1.00 81.31 86 GLY A C 1
ATOM 660 O O . GLY A 1 86 ? 13.006 -14.336 -0.559 1.00 81.31 86 GLY A O 1
ATOM 661 N N . GLU A 1 87 ? 13.985 -14.854 -2.510 1.00 86.50 87 GLU A N 1
ATOM 662 C CA . GLU A 1 87 ? 14.786 -13.629 -2.595 1.00 86.50 87 GLU A CA 1
ATOM 663 C C . GLU A 1 87 ? 14.012 -12.474 -3.235 1.00 86.50 87 GLU A C 1
ATOM 665 O O . GLU A 1 87 ? 14.370 -11.315 -3.031 1.00 86.50 87 GLU A O 1
ATOM 670 N N . GLY A 1 88 ? 12.934 -12.751 -3.962 1.00 89.62 88 GLY A N 1
ATOM 671 C CA . GLY A 1 88 ? 12.146 -11.711 -4.590 1.00 89.62 88 GLY A CA 1
ATOM 672 C C . GLY A 1 88 ? 11.415 -10.796 -3.608 1.00 89.62 88 GLY A C 1
ATOM 673 O O . GLY A 1 88 ? 11.061 -11.166 -2.484 1.00 89.62 88 GLY A O 1
ATOM 674 N N . LEU A 1 89 ? 11.178 -9.561 -4.052 1.00 92.25 89 LEU A N 1
ATOM 675 C CA . LEU A 1 89 ? 10.714 -8.468 -3.202 1.00 92.25 89 LEU A CA 1
ATOM 676 C C . LEU A 1 89 ? 9.454 -8.791 -2.386 1.00 92.25 89 LEU A C 1
ATOM 678 O O . LEU A 1 89 ? 9.415 -8.499 -1.193 1.00 92.25 89 LEU A O 1
ATOM 682 N N . ILE A 1 90 ? 8.419 -9.384 -2.990 1.00 91.69 90 ILE A N 1
ATOM 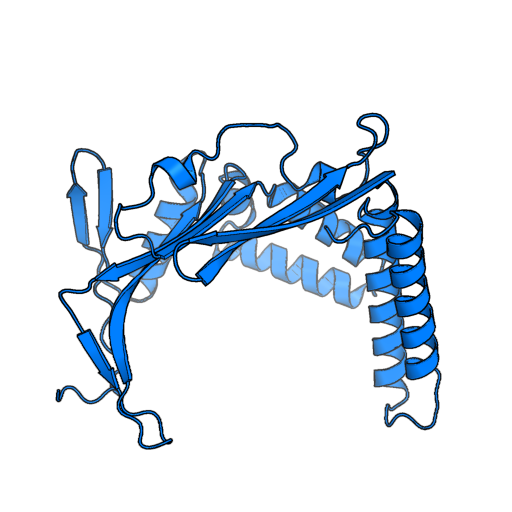683 C CA . ILE A 1 90 ? 7.146 -9.626 -2.291 1.00 91.69 90 ILE A CA 1
ATOM 684 C C . ILE A 1 90 ? 7.323 -10.563 -1.091 1.00 91.69 90 ILE A C 1
ATOM 686 O O . ILE A 1 90 ? 6.703 -10.337 -0.056 1.00 91.69 90 ILE A O 1
ATOM 690 N N . TRP A 1 91 ? 8.225 -11.541 -1.192 1.00 90.56 91 TRP A N 1
ATOM 691 C CA . TRP A 1 91 ? 8.534 -12.499 -0.125 1.00 90.56 91 TRP A CA 1
ATOM 692 C C . TRP A 1 91 ? 9.361 -11.877 0.992 1.00 90.56 91 TRP A C 1
ATOM 694 O O . TRP A 1 91 ? 9.330 -12.330 2.133 1.00 90.56 91 TRP A O 1
ATOM 704 N N . GLN A 1 92 ? 10.088 -10.813 0.665 1.00 89.81 92 GLN A N 1
ATOM 705 C CA . GLN A 1 92 ? 10.868 -10.044 1.616 1.00 89.81 92 GLN A CA 1
ATOM 706 C C . GLN A 1 92 ? 10.071 -8.932 2.310 1.00 89.81 92 GLN A C 1
ATOM 708 O O . GLN A 1 92 ? 10.454 -8.531 3.411 1.00 89.81 92 GLN A O 1
ATOM 713 N N . LEU A 1 93 ? 9.023 -8.409 1.662 1.00 92.38 93 LEU A N 1
ATOM 714 C CA . LEU A 1 93 ? 8.203 -7.304 2.168 1.00 92.38 93 LEU A CA 1
ATOM 715 C C . LEU A 1 93 ? 6.963 -7.775 2.925 1.00 92.38 93 LEU A C 1
ATOM 717 O O . LEU A 1 93 ? 6.601 -7.145 3.917 1.00 92.38 93 LEU A O 1
ATOM 721 N N . PHE A 1 94 ? 6.314 -8.850 2.472 1.00 91.06 94 PHE A N 1
ATOM 722 C CA . PHE A 1 94 ? 5.044 -9.313 3.026 1.00 91.06 94 PHE A CA 1
ATOM 723 C C . PHE A 1 94 ? 5.211 -10.621 3.796 1.00 91.06 94 PHE A C 1
ATOM 725 O O . PHE A 1 94 ? 5.729 -11.599 3.266 1.00 91.06 94 PHE A O 1
ATOM 732 N N . GLY A 1 95 ? 4.718 -10.652 5.038 1.00 81.06 95 GLY A N 1
ATOM 733 C CA . GLY A 1 95 ? 4.474 -11.900 5.772 1.00 81.06 95 GLY A CA 1
ATOM 734 C C . GLY A 1 95 ? 5.688 -12.824 5.925 1.00 81.06 95 GLY A C 1
ATOM 735 O O . GLY A 1 95 ? 5.525 -14.042 5.878 1.00 81.06 95 GLY A O 1
ATOM 736 N N . THR A 1 96 ? 6.894 -12.272 6.131 1.00 84.50 96 THR A N 1
ATOM 737 C CA . THR A 1 96 ? 8.164 -13.036 6.226 1.00 84.50 96 THR A CA 1
ATOM 738 C C . THR A 1 96 ? 8.159 -14.120 7.310 1.00 84.50 96 THR A C 1
ATOM 740 O O . THR A 1 96 ? 8.988 -15.032 7.290 1.00 84.50 96 THR A O 1
ATOM 743 N N . LYS A 1 97 ? 7.229 -14.040 8.268 1.00 85.06 97 LYS A N 1
ATOM 744 C CA . LYS A 1 97 ? 7.014 -15.049 9.300 1.00 85.06 97 LYS A CA 1
ATOM 745 C C . LYS A 1 97 ? 5.516 -15.265 9.547 1.00 85.06 97 LYS A C 1
ATOM 747 O O . LYS A 1 97 ? 4.839 -14.308 9.915 1.00 85.06 97 LYS A O 1
ATOM 752 N N . PRO A 1 98 ? 5.014 -16.512 9.470 1.00 87.81 98 PRO A N 1
ATOM 753 C CA . PRO A 1 98 ? 3.633 -16.817 9.828 1.00 87.81 98 PRO A CA 1
ATOM 754 C C . PRO A 1 98 ? 3.317 -16.458 11.285 1.00 87.81 98 PRO A C 1
ATOM 756 O O . PRO A 1 98 ? 4.091 -16.769 12.196 1.00 87.81 98 PRO A O 1
ATOM 759 N N . HIS A 1 99 ? 2.147 -15.867 11.509 1.00 89.88 99 HIS A N 1
ATOM 760 C CA . HIS A 1 99 ? 1.571 -15.644 12.831 1.00 89.88 99 HIS A CA 1
ATOM 761 C C . HIS A 1 99 ? 0.042 -15.591 12.753 1.00 89.88 99 HIS A C 1
ATOM 763 O O . HIS A 1 99 ? -0.550 -15.598 11.675 1.00 89.88 99 HIS A O 1
ATOM 769 N N . GLU A 1 100 ? -0.618 -15.549 13.908 1.00 89.62 100 GLU A N 1
ATOM 770 C CA . GLU A 1 100 ? -2.064 -15.355 13.951 1.00 89.62 100 GLU A CA 1
ATOM 771 C C . GLU A 1 100 ? -2.443 -13.927 13.527 1.00 89.62 100 GLU A C 1
ATOM 773 O O . GLU A 1 100 ? -1.716 -12.987 13.853 1.00 89.62 100 GLU A O 1
ATOM 778 N N . PRO A 1 101 ? -3.590 -13.716 12.862 1.00 84.06 101 PRO A N 1
ATOM 779 C CA . PRO A 1 101 ? -4.050 -12.380 12.499 1.00 84.06 101 PRO A CA 1
ATOM 780 C C . PRO A 1 101 ? -4.609 -11.647 13.732 1.00 84.06 101 PRO A C 1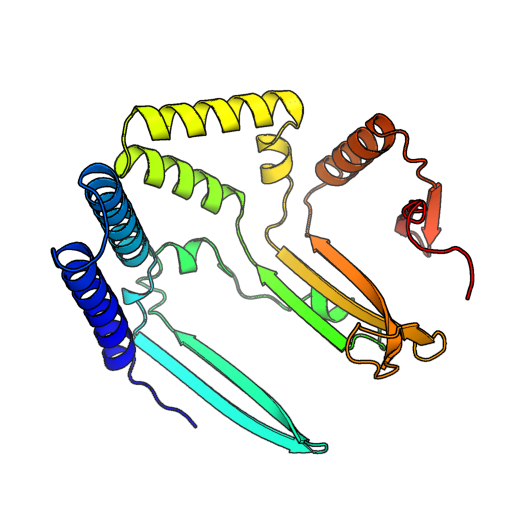
ATOM 782 O O . PRO A 1 101 ? -5.820 -11.562 13.928 1.00 84.06 101 PRO A O 1
ATOM 785 N N . GLU A 1 102 ? -3.715 -11.138 14.587 1.00 85.50 102 GLU A N 1
ATOM 786 C CA . GLU A 1 102 ? -4.029 -10.468 15.863 1.00 85.50 102 GLU A CA 1
ATOM 787 C C . GLU A 1 102 ? -5.048 -9.332 15.686 1.00 85.50 102 GLU A C 1
ATOM 789 O O . GLU A 1 102 ? -6.009 -9.249 16.447 1.00 85.50 102 GLU A O 1
ATOM 794 N N . ILE A 1 103 ? -4.898 -8.518 14.633 1.00 83.94 103 ILE A N 1
ATOM 795 C CA . ILE A 1 103 ? -5.792 -7.388 14.331 1.00 83.94 103 ILE A CA 1
ATOM 796 C C . ILE A 1 103 ? -7.239 -7.859 14.128 1.00 83.94 103 ILE A C 1
ATOM 798 O O . ILE A 1 103 ? -8.165 -7.220 14.620 1.00 83.94 103 ILE A O 1
ATOM 802 N N . LEU A 1 104 ? -7.446 -9.007 13.470 1.00 85.50 104 LEU A N 1
ATOM 803 C CA . LEU A 1 104 ? -8.789 -9.550 13.242 1.00 85.50 104 LEU A CA 1
ATOM 804 C C . LEU A 1 104 ? -9.444 -10.065 14.529 1.00 85.50 104 LEU A C 1
ATOM 806 O O . LEU A 1 104 ? -10.662 -10.152 14.600 1.00 85.50 104 LEU A O 1
ATOM 810 N N . LYS A 1 105 ? -8.664 -10.384 15.568 1.00 87.19 105 LYS A N 1
ATOM 811 C CA . LYS A 1 105 ? -9.212 -10.761 16.882 1.00 87.19 105 LYS A CA 1
ATOM 812 C C . LYS A 1 105 ? -9.719 -9.551 17.673 1.00 87.19 105 LYS A C 1
ATOM 814 O O . LYS A 1 105 ? -10.439 -9.733 18.648 1.00 87.19 105 LYS A O 1
ATOM 819 N N . MET A 1 106 ? -9.337 -8.339 17.269 1.00 84.94 106 MET A N 1
ATOM 820 C CA . MET A 1 106 ? -9.707 -7.081 17.924 1.00 84.94 106 MET A CA 1
ATOM 821 C C . MET A 1 106 ? -10.902 -6.387 17.255 1.00 84.94 106 MET A C 1
ATOM 823 O O . MET A 1 106 ? -11.290 -5.300 17.679 1.00 84.94 106 MET A O 1
ATOM 827 N N . THR A 1 107 ? -11.475 -6.971 16.200 1.00 90.44 107 THR A N 1
ATOM 828 C CA . THR A 1 107 ? -12.572 -6.344 15.457 1.00 90.44 107 THR A CA 1
ATOM 829 C C . THR A 1 107 ? -13.883 -6.404 16.250 1.00 90.44 107 THR A C 1
ATOM 831 O O . THR A 1 107 ? -14.205 -7.469 16.786 1.00 90.44 107 THR A O 1
ATOM 834 N N . PRO A 1 108 ? -14.671 -5.316 16.293 1.00 89.75 108 PRO A N 1
ATOM 835 C CA . PRO A 1 108 ? -16.009 -5.313 16.882 1.00 89.75 108 PRO A CA 1
ATOM 836 C C . PRO A 1 108 ? -16.951 -6.358 16.265 1.00 89.75 108 PRO A C 1
ATOM 838 O O . PRO A 1 108 ? -16.769 -6.778 15.121 1.00 89.75 108 PRO A O 1
ATOM 841 N N . ALA A 1 109 ? -17.988 -6.762 17.001 1.00 88.31 109 ALA A N 1
ATOM 842 C CA . ALA A 1 109 ? -18.950 -7.766 16.533 1.00 88.31 109 ALA A CA 1
ATOM 843 C C . ALA A 1 109 ? -19.806 -7.291 15.340 1.00 88.31 109 ALA A C 1
ATOM 845 O O . ALA A 1 109 ? -20.258 -8.110 14.547 1.00 88.31 109 ALA A O 1
ATOM 846 N N . ASP A 1 110 ? -19.998 -5.980 15.205 1.00 89.25 110 ASP A N 1
ATOM 847 C CA . ASP A 1 110 ? -20.697 -5.271 14.125 1.00 89.25 110 ASP A CA 1
ATOM 848 C C . ASP A 1 110 ? -19.777 -4.918 12.937 1.00 89.25 110 ASP A C 1
ATOM 850 O O . ASP A 1 110 ? -20.105 -4.084 12.091 1.00 89.25 110 ASP A O 1
ATOM 854 N N . THR A 1 111 ? -18.607 -5.556 12.853 1.00 92.88 111 THR A N 1
ATOM 855 C CA . THR A 1 111 ? -17.697 -5.411 11.714 1.00 92.88 111 THR A CA 1
ATOM 856 C C . THR A 1 111 ? -18.312 -5.997 10.450 1.00 92.88 111 THR A C 1
ATOM 858 O O . THR A 1 111 ? -18.619 -7.187 10.385 1.00 92.88 111 THR A O 1
ATOM 861 N N . VAL A 1 112 ? -18.409 -5.173 9.408 1.00 92.06 112 VAL A N 1
ATOM 862 C CA . VAL A 1 112 ? -18.902 -5.581 8.084 1.00 92.06 112 VAL A CA 1
ATOM 863 C C . VAL A 1 112 ? -17.776 -5.837 7.088 1.00 92.06 112 VAL A C 1
ATOM 865 O O . VAL A 1 112 ? -17.955 -6.586 6.129 1.00 92.06 112 VAL A O 1
ATOM 868 N N . ALA A 1 113 ? -16.603 -5.245 7.316 1.00 92.19 113 ALA A N 1
ATOM 869 C CA . ALA A 1 113 ? -15.403 -5.508 6.537 1.00 92.19 113 ALA A CA 1
ATOM 870 C C . ALA A 1 113 ? -14.156 -5.329 7.402 1.00 92.19 113 ALA A C 1
ATOM 872 O O . ALA A 1 113 ? -14.031 -4.353 8.138 1.00 92.19 113 ALA A O 1
ATOM 873 N N . ALA A 1 114 ? -13.208 -6.256 7.280 1.00 93.19 114 ALA A N 1
ATOM 874 C CA . ALA A 1 114 ? -11.901 -6.131 7.900 1.00 93.19 114 ALA A CA 1
ATOM 875 C C . ALA A 1 114 ? -10.809 -6.654 6.969 1.00 93.19 114 ALA A C 1
ATOM 877 O O . ALA A 1 114 ? -10.985 -7.653 6.269 1.00 93.19 114 ALA A O 1
ATOM 878 N N . MET A 1 115 ? -9.669 -5.978 6.994 1.00 92.50 115 MET A N 1
ATOM 879 C CA . MET A 1 115 ? -8.454 -6.359 6.290 1.00 92.50 115 MET A CA 1
ATOM 880 C C . MET A 1 115 ? -7.289 -6.295 7.270 1.00 92.50 115 MET A C 1
ATOM 882 O O . MET A 1 115 ? -7.196 -5.365 8.068 1.00 92.50 115 MET A O 1
ATOM 886 N N . SER A 1 116 ? -6.387 -7.267 7.190 1.00 92.69 116 SER A N 1
ATOM 887 C CA . SER A 1 116 ? -5.103 -7.233 7.878 1.00 92.69 116 SER A CA 1
ATOM 888 C C . SER A 1 116 ? -4.033 -7.822 6.971 1.00 92.69 116 SER A C 1
ATOM 890 O O . SER A 1 116 ? -4.295 -8.796 6.263 1.00 92.69 116 SER A O 1
ATOM 892 N N . PHE A 1 117 ? -2.859 -7.202 6.965 1.00 92.25 117 PHE A N 1
ATOM 893 C CA . PHE A 1 117 ? -1.707 -7.656 6.201 1.00 92.25 117 PHE A CA 1
ATOM 894 C C . PHE A 1 117 ? -0.408 -7.225 6.881 1.00 92.25 117 PHE A C 1
ATOM 896 O O . PHE A 1 117 ? -0.363 -6.215 7.591 1.00 92.25 117 PHE A O 1
ATOM 903 N N . ASP A 1 118 ? 0.655 -7.973 6.610 1.00 94.19 118 ASP A N 1
ATOM 904 C CA . ASP A 1 118 ? 1.992 -7.653 7.089 1.00 94.19 118 ASP A CA 1
ATOM 905 C C . ASP A 1 118 ? 2.786 -7.009 5.964 1.00 94.19 118 ASP A C 1
ATOM 907 O O . ASP A 1 118 ? 2.819 -7.536 4.854 1.00 94.19 118 ASP A O 1
ATOM 911 N N . PHE A 1 119 ? 3.429 -5.883 6.249 1.00 94.12 119 PHE A N 1
ATOM 912 C CA . PHE A 1 119 ? 4.249 -5.164 5.285 1.00 94.12 119 PHE A CA 1
ATOM 913 C C . PHE A 1 119 ? 5.393 -4.423 5.974 1.00 94.12 119 PHE A C 1
ATOM 915 O O . PHE A 1 119 ? 5.160 -3.555 6.826 1.00 94.12 119 PHE A O 1
ATOM 922 N N . ASP A 1 120 ? 6.625 -4.730 5.570 1.00 94.00 120 ASP A N 1
ATOM 923 C CA . ASP A 1 120 ? 7.826 -4.012 5.994 1.00 94.00 120 ASP A CA 1
ATOM 924 C C . ASP A 1 120 ? 7.983 -2.704 5.202 1.00 94.00 120 ASP A C 1
ATOM 926 O O . ASP A 1 120 ? 8.582 -2.649 4.125 1.00 94.00 120 ASP A O 1
ATOM 930 N N . LEU A 1 121 ? 7.426 -1.627 5.759 1.00 92.75 121 LEU A N 1
ATOM 931 C CA . LEU A 1 121 ? 7.471 -0.297 5.153 1.00 92.75 121 LEU A CA 1
ATOM 932 C C . LEU A 1 121 ? 8.900 0.244 5.011 1.00 92.75 121 LEU A C 1
ATOM 934 O O . LEU A 1 121 ? 9.185 0.941 4.039 1.00 92.75 121 LEU A O 1
ATOM 938 N N . ALA A 1 122 ? 9.793 -0.070 5.953 1.00 92.00 122 ALA A N 1
ATOM 939 C CA . ALA A 1 122 ? 11.175 0.401 5.909 1.00 92.00 122 ALA A CA 1
ATOM 940 C C . ALA A 1 122 ? 11.904 -0.208 4.713 1.00 92.00 122 ALA A C 1
ATOM 942 O O . ALA A 1 122 ? 12.422 0.517 3.863 1.00 92.00 122 ALA A O 1
ATOM 943 N N . LYS A 1 123 ? 11.836 -1.536 4.596 1.00 92.75 123 LYS A N 1
ATOM 944 C CA . LYS A 1 123 ? 12.427 -2.258 3.473 1.00 92.75 123 LYS A CA 1
ATOM 945 C C . LYS A 1 123 ? 11.801 -1.848 2.137 1.00 92.75 123 LYS A C 1
ATOM 947 O O . LYS A 1 123 ? 12.520 -1.704 1.152 1.00 92.75 123 LYS A O 1
ATOM 952 N N . GLY A 1 124 ? 10.486 -1.617 2.098 1.00 92.81 124 GLY A N 1
ATOM 953 C CA . GLY A 1 124 ? 9.794 -1.160 0.891 1.00 92.81 124 GLY A CA 1
ATOM 954 C C . GLY A 1 124 ? 10.282 0.209 0.408 1.00 92.81 124 GLY A C 1
ATOM 955 O O . GLY A 1 124 ? 10.485 0.408 -0.789 1.00 92.81 124 GLY A O 1
ATOM 956 N N . ILE A 1 125 ? 10.522 1.140 1.334 1.00 92.69 125 ILE A N 1
ATOM 957 C CA . ILE A 1 125 ? 11.054 2.471 1.020 1.00 92.69 125 ILE A CA 1
ATOM 958 C C . ILE A 1 125 ? 12.514 2.396 0.569 1.00 92.69 125 ILE A C 1
ATOM 960 O O . ILE A 1 125 ? 12.874 3.074 -0.390 1.00 92.69 125 ILE A O 1
ATOM 964 N N . ASP A 1 126 ? 13.345 1.577 1.211 1.00 92.62 126 ASP A N 1
ATOM 965 C CA . ASP A 1 126 ? 14.743 1.414 0.800 1.00 92.62 126 ASP A CA 1
ATOM 966 C C . ASP A 1 126 ? 14.854 0.770 -0.586 1.00 92.62 126 ASP A C 1
ATOM 968 O O . ASP A 1 126 ? 15.560 1.294 -1.447 1.00 92.62 126 ASP A O 1
ATOM 972 N N . TRP A 1 127 ? 14.057 -0.267 -0.862 1.00 93.50 127 TRP A N 1
ATOM 973 C CA . TRP A 1 127 ? 13.961 -0.828 -2.210 1.00 93.50 127 TRP A CA 1
ATOM 974 C C . TRP A 1 127 ? 13.518 0.222 -3.235 1.00 93.50 127 TRP A C 1
ATOM 976 O O . TRP A 1 127 ? 14.108 0.313 -4.308 1.00 93.50 127 TRP A O 1
ATOM 986 N N . LEU A 1 128 ? 12.512 1.046 -2.915 1.00 91.94 128 LEU A N 1
ATOM 987 C CA . LEU A 1 128 ? 12.043 2.091 -3.826 1.00 91.94 128 LEU A CA 1
ATOM 988 C C . LEU A 1 128 ? 13.146 3.117 -4.125 1.00 91.94 128 LEU A C 1
ATOM 990 O O . LEU A 1 128 ? 13.281 3.549 -5.273 1.00 91.94 128 LEU A O 1
ATOM 994 N N . LYS A 1 129 ? 13.957 3.480 -3.120 1.00 92.00 129 LYS A N 1
ATOM 995 C CA . LYS A 1 129 ? 15.094 4.391 -3.301 1.00 92.00 129 LYS A CA 1
ATOM 996 C C . LYS A 1 129 ? 16.106 3.829 -4.298 1.00 92.00 129 LYS A C 1
ATOM 998 O O . LYS A 1 129 ? 16.490 4.524 -5.246 1.00 92.00 129 LYS A O 1
ATOM 1003 N N . ASP A 1 130 ? 16.507 2.578 -4.096 1.00 92.19 130 ASP A N 1
ATOM 1004 C CA . ASP A 1 130 ? 17.464 1.886 -4.959 1.00 92.19 130 ASP A CA 1
ATOM 1005 C C . ASP A 1 130 ? 16.896 1.726 -6.369 1.00 92.19 130 ASP A C 1
ATOM 1007 O O . ASP A 1 130 ? 17.549 2.058 -7.363 1.00 92.19 130 ASP A O 1
ATOM 1011 N N . PHE A 1 131 ? 15.633 1.310 -6.458 1.00 91.50 131 PHE A N 1
ATOM 1012 C CA . PHE A 1 131 ? 14.939 1.099 -7.715 1.00 91.50 131 PHE A CA 1
ATOM 1013 C C . PHE A 1 131 ? 14.896 2.372 -8.562 1.00 91.50 131 PHE A C 1
ATOM 1015 O O . PHE A 1 131 ? 15.271 2.339 -9.735 1.00 91.50 131 PHE A O 1
ATOM 1022 N N . VAL A 1 132 ? 14.473 3.502 -7.991 1.00 90.75 132 VAL A N 1
ATOM 1023 C CA . VAL A 1 132 ? 14.418 4.779 -8.715 1.00 90.75 132 VAL A CA 1
ATOM 1024 C C . VAL A 1 132 ? 15.821 5.216 -9.133 1.00 90.75 132 VAL A C 1
ATOM 1026 O O . VAL A 1 132 ? 16.019 5.597 -10.287 1.00 90.75 132 VAL A O 1
ATOM 1029 N N . THR A 1 133 ? 16.812 5.091 -8.249 1.00 90.25 133 THR A N 1
ATOM 1030 C CA . THR A 1 133 ? 18.206 5.463 -8.541 1.00 90.25 133 THR A CA 1
ATOM 1031 C C . THR A 1 133 ? 18.795 4.654 -9.701 1.00 90.25 133 THR A C 1
ATOM 1033 O O . THR A 1 133 ? 19.499 5.204 -10.544 1.00 90.25 133 THR A O 1
ATOM 1036 N N . MET A 1 134 ? 18.490 3.357 -9.779 1.00 89.12 134 MET A N 1
ATOM 1037 C CA . MET A 1 134 ? 19.023 2.461 -10.811 1.00 89.12 134 MET A CA 1
ATOM 1038 C C . MET A 1 134 ? 18.252 2.506 -12.135 1.00 89.12 134 MET A C 1
ATOM 1040 O O . MET A 1 134 ? 18.793 2.113 -13.172 1.00 89.12 134 MET A O 1
ATOM 1044 N N . ASN A 1 135 ? 16.982 2.923 -12.117 1.00 86.38 135 ASN A N 1
ATOM 1045 C CA . ASN A 1 135 ? 16.071 2.719 -13.248 1.00 86.38 135 ASN A CA 1
ATOM 1046 C C . ASN A 1 135 ? 15.450 3.995 -13.821 1.00 86.38 135 ASN A C 1
ATOM 1048 O O . ASN A 1 135 ? 14.713 3.902 -14.802 1.00 86.38 135 ASN A O 1
ATOM 1052 N N . THR A 1 136 ? 15.750 5.165 -13.258 1.00 85.50 136 THR A N 1
ATOM 1053 C CA . THR A 1 136 ? 15.237 6.459 -13.735 1.00 85.50 136 THR A CA 1
ATOM 1054 C C . THR A 1 136 ? 16.372 7.440 -14.045 1.00 85.50 136 THR A C 1
ATOM 1056 O O . THR A 1 136 ? 17.550 7.082 -14.003 1.00 85.50 136 THR A O 1
ATOM 1059 N N . THR A 1 137 ? 16.035 8.674 -14.429 1.00 87.94 137 THR A N 1
ATOM 1060 C CA . THR A 1 137 ? 17.037 9.713 -14.696 1.00 87.94 137 THR A CA 1
ATOM 1061 C C . THR A 1 137 ? 17.637 10.249 -13.387 1.00 87.94 137 THR A C 1
ATOM 1063 O O . THR A 1 137 ? 16.965 10.241 -12.351 1.00 87.94 137 THR A O 1
ATOM 1066 N N . PRO A 1 138 ? 18.874 10.789 -13.407 1.00 91.44 138 PRO A N 1
ATOM 1067 C CA . PRO A 1 138 ? 19.470 11.427 -12.229 1.00 91.44 138 PRO A CA 1
ATOM 1068 C C . PRO A 1 138 ? 18.614 12.555 -11.640 1.00 91.44 138 PRO A C 1
ATOM 1070 O O . PRO A 1 138 ? 18.638 12.785 -10.435 1.00 91.44 138 PRO A O 1
ATOM 1073 N N . GLU A 1 139 ? 17.842 13.244 -12.483 1.00 92.25 139 GLU A N 1
ATOM 1074 C CA . GLU A 1 139 ? 16.902 14.278 -12.056 1.00 92.25 139 GLU A CA 1
ATOM 1075 C C . GLU A 1 139 ? 15.769 13.700 -11.199 1.00 92.25 139 GLU A C 1
ATOM 1077 O O . GLU A 1 139 ? 15.549 14.176 -10.087 1.00 92.25 139 GLU A O 1
ATOM 1082 N N . VAL A 1 140 ? 15.101 12.638 -11.662 1.00 89.06 140 VAL A N 1
ATOM 1083 C CA . VAL A 1 140 ? 14.013 11.978 -10.918 1.00 89.06 140 VAL A CA 1
ATOM 1084 C C . VAL A 1 140 ? 14.530 11.396 -9.600 1.00 89.06 140 VAL A C 1
ATOM 1086 O O . VAL A 1 140 ? 13.918 11.594 -8.547 1.00 89.06 140 VAL A O 1
ATOM 1089 N N . ALA A 1 141 ? 15.696 10.746 -9.626 1.00 92.56 141 ALA A N 1
ATOM 1090 C CA . ALA A 1 141 ? 16.344 10.252 -8.413 1.00 92.56 141 ALA A CA 1
ATOM 1091 C C . ALA A 1 141 ? 16.670 11.394 -7.429 1.00 92.56 141 ALA A C 1
ATOM 1093 O O . ALA A 1 141 ? 16.408 11.278 -6.229 1.00 92.56 141 ALA A O 1
ATOM 1094 N N . GLY A 1 142 ? 17.172 12.527 -7.933 1.00 95.19 142 GLY A N 1
ATOM 1095 C CA . GLY A 1 142 ? 17.453 13.722 -7.137 1.00 95.19 142 GLY A CA 1
ATOM 1096 C C . GLY A 1 142 ? 16.201 14.361 -6.526 1.00 95.19 142 GLY A C 1
ATOM 1097 O O . GLY A 1 142 ? 16.228 14.776 -5.363 1.00 95.19 142 GLY A O 1
ATOM 1098 N N . GLN A 1 143 ? 15.087 14.398 -7.263 1.00 94.38 143 GLN A N 1
ATOM 1099 C CA . GLN A 1 143 ? 13.798 14.891 -6.765 1.00 94.38 143 GLN A CA 1
ATOM 1100 C C . GLN A 1 143 ? 13.274 14.024 -5.616 1.00 94.38 143 GLN A C 1
ATOM 1102 O O . GLN A 1 143 ? 12.906 14.553 -4.567 1.00 94.38 143 GLN A O 1
ATOM 1107 N N . MET A 1 144 ? 13.309 12.697 -5.767 1.00 94.19 144 MET A N 1
ATOM 1108 C CA . MET A 1 144 ? 12.908 11.772 -4.704 1.00 94.19 144 MET A CA 1
ATOM 1109 C C . MET A 1 144 ? 13.803 11.916 -3.464 1.00 94.19 144 MET A C 1
ATOM 1111 O O . MET A 1 144 ? 13.293 12.002 -2.346 1.00 94.19 144 MET A O 1
ATOM 1115 N N . ALA A 1 145 ? 15.125 11.995 -3.639 1.00 94.44 145 ALA A N 1
ATOM 1116 C CA . ALA A 1 145 ? 16.058 12.203 -2.529 1.00 94.44 145 ALA A CA 1
ATOM 1117 C C . ALA A 1 145 ? 15.788 13.526 -1.786 1.00 94.44 145 ALA A C 1
ATOM 1119 O O . ALA A 1 145 ? 15.810 13.573 -0.552 1.00 94.44 145 ALA A O 1
ATOM 1120 N N . SER A 1 146 ? 15.479 14.591 -2.528 1.00 96.06 146 SER A N 1
ATOM 1121 C CA . SER A 1 146 ? 15.133 15.898 -1.959 1.00 96.06 146 SER A CA 1
ATOM 1122 C C . SER A 1 146 ? 13.818 15.838 -1.182 1.00 96.06 146 SER A C 1
ATOM 1124 O O . SER A 1 146 ? 13.761 16.307 -0.046 1.00 96.06 146 SER A O 1
ATOM 1126 N N . PHE A 1 147 ? 12.788 15.195 -1.744 1.00 95.06 147 PHE A N 1
ATOM 1127 C CA . PHE A 1 147 ? 11.512 14.968 -1.066 1.00 95.06 147 PHE A CA 1
ATOM 1128 C C . PHE A 1 147 ? 11.698 14.203 0.248 1.00 95.06 147 PHE A C 1
ATOM 1130 O O . PHE A 1 147 ? 11.210 14.645 1.285 1.00 95.06 147 PHE A O 1
ATOM 1137 N N . LEU A 1 148 ? 12.444 13.096 0.229 1.00 94.25 148 LEU A N 1
ATOM 1138 C CA . LEU A 1 148 ? 12.710 12.293 1.424 1.00 94.25 148 LEU A CA 1
ATOM 1139 C C . LEU A 1 148 ? 13.465 13.094 2.489 1.00 94.25 148 LEU A C 1
ATOM 1141 O O . LEU A 1 148 ? 13.118 13.026 3.666 1.00 94.25 148 LEU A O 1
ATOM 1145 N N . THR A 1 149 ? 14.442 13.905 2.077 1.00 95.88 149 THR A N 1
ATOM 1146 C CA . THR A 1 149 ? 15.181 14.797 2.982 1.00 95.88 149 THR A CA 1
ATOM 1147 C C . THR A 1 149 ? 14.249 15.820 3.633 1.00 95.88 149 THR A C 1
ATOM 1149 O O . THR A 1 149 ? 14.259 15.976 4.855 1.00 95.88 149 THR A O 1
ATOM 1152 N N . MET A 1 150 ? 13.402 16.483 2.841 1.00 96.19 150 MET A N 1
ATOM 1153 C CA . MET A 1 150 ? 12.425 17.451 3.348 1.00 96.19 150 MET A CA 1
ATOM 1154 C C . MET A 1 150 ? 11.400 16.794 4.275 1.00 96.19 150 MET A C 1
ATOM 1156 O O . MET A 1 150 ? 11.119 17.318 5.352 1.00 96.19 150 MET A O 1
ATOM 1160 N N . ALA A 1 151 ? 10.868 15.632 3.898 1.00 94.00 151 ALA A N 1
ATOM 1161 C CA . ALA A 1 151 ? 9.929 14.885 4.723 1.00 94.00 151 ALA A CA 1
ATOM 1162 C C . ALA A 1 151 ? 10.577 14.460 6.048 1.00 94.00 151 ALA A C 1
ATOM 1164 O O . ALA A 1 151 ? 9.959 14.576 7.107 1.00 94.00 151 ALA A O 1
ATOM 1165 N N . ASN A 1 152 ? 11.845 14.045 6.034 1.00 94.75 152 ASN A N 1
ATOM 1166 C CA . ASN A 1 152 ? 12.553 13.720 7.266 1.00 94.75 152 ASN A CA 1
ATOM 1167 C C . ASN A 1 152 ? 12.747 14.953 8.164 1.00 94.75 152 ASN A C 1
ATOM 1169 O O . ASN A 1 152 ? 12.531 14.871 9.368 1.00 94.75 152 ASN A O 1
ATOM 1173 N N . GLN A 1 153 ? 13.059 16.116 7.589 1.00 94.38 153 GLN A N 1
ATOM 1174 C CA . GLN A 1 153 ? 13.180 17.369 8.343 1.00 94.38 153 GLN A CA 1
ATOM 1175 C C . GLN A 1 153 ? 11.849 17.846 8.943 1.00 94.38 153 GLN A C 1
ATOM 1177 O O . GLN A 1 153 ? 11.829 18.338 10.067 1.00 94.38 153 GLN A O 1
ATOM 1182 N N . GLN A 1 154 ? 10.738 17.709 8.214 1.00 90.25 154 GLN A N 1
ATOM 1183 C CA . GLN A 1 154 ? 9.430 18.210 8.657 1.00 90.25 154 GLN A CA 1
ATOM 1184 C C . GLN A 1 154 ? 8.717 17.256 9.616 1.00 90.25 154 GLN A C 1
ATOM 1186 O O . GLN A 1 154 ? 8.085 17.687 10.589 1.00 90.25 154 GLN A O 1
ATOM 1191 N N . VAL A 1 155 ? 8.779 15.951 9.336 1.00 91.56 155 VAL A N 1
ATOM 1192 C CA . VAL A 1 155 ? 7.990 14.954 10.066 1.00 91.56 155 VAL A CA 1
ATOM 1193 C C . VAL A 1 155 ? 8.794 13.834 10.700 1.00 91.56 155 VAL A C 1
ATOM 1195 O O . VAL A 1 155 ? 8.187 12.945 11.285 1.00 91.56 155 VAL A O 1
ATOM 1198 N N . GLN A 1 156 ? 10.128 13.885 10.658 1.00 93.69 156 GLN A N 1
ATOM 1199 C CA . GLN A 1 156 ? 10.982 12.804 11.166 1.00 93.69 156 GLN A CA 1
ATOM 1200 C C . GLN A 1 156 ? 10.609 11.465 10.507 1.00 93.69 156 GLN A C 1
ATOM 1202 O O . GLN A 1 156 ? 10.493 10.436 11.169 1.00 93.69 156 GLN A O 1
ATOM 1207 N N . LEU A 1 157 ? 10.358 11.503 9.190 1.00 93.25 157 LEU A N 1
ATOM 1208 C CA . LEU A 1 157 ? 9.853 10.388 8.385 1.00 93.25 157 LEU A CA 1
ATOM 1209 C C . LEU A 1 157 ? 10.592 9.070 8.666 1.00 93.25 157 LEU A C 1
ATOM 1211 O O . LEU A 1 157 ? 9.944 8.048 8.872 1.00 93.25 157 LEU A O 1
ATOM 1215 N N . GLU A 1 158 ? 11.924 9.086 8.732 1.00 92.62 158 GLU A N 1
ATOM 1216 C CA . GLU A 1 158 ? 12.723 7.881 8.990 1.00 92.62 158 GLU A CA 1
ATOM 1217 C C . GLU A 1 158 ? 12.437 7.289 10.374 1.00 92.62 158 GLU A C 1
ATOM 1219 O O . GLU A 1 158 ? 12.286 6.074 10.517 1.00 92.62 158 GLU A O 1
ATOM 1224 N N . GLN A 1 159 ? 12.284 8.140 11.391 1.00 93.56 159 GLN A N 1
ATOM 1225 C CA . GLN A 1 159 ? 11.908 7.708 12.734 1.00 93.56 159 GLN A CA 1
ATOM 1226 C C . GLN A 1 159 ? 10.488 7.133 12.758 1.00 93.56 159 GLN A C 1
ATOM 1228 O O . GLN A 1 159 ? 10.251 6.112 13.409 1.00 93.56 159 GLN A O 1
ATOM 1233 N N . LEU A 1 160 ? 9.544 7.756 12.043 1.00 94.56 160 LEU A N 1
ATOM 1234 C CA . LEU A 1 160 ? 8.171 7.260 11.940 1.00 94.56 160 LEU A CA 1
ATOM 1235 C C . LEU A 1 160 ? 8.138 5.875 11.292 1.00 94.56 160 LEU A C 1
ATOM 1237 O O . LEU A 1 160 ? 7.547 4.958 11.863 1.00 94.56 160 LEU A O 1
ATOM 1241 N N . ILE A 1 161 ? 8.837 5.696 10.171 1.00 93.50 161 ILE A N 1
ATOM 1242 C CA . ILE A 1 161 ? 8.965 4.409 9.478 1.00 93.50 161 ILE A CA 1
ATOM 1243 C C . ILE A 1 161 ? 9.588 3.359 10.405 1.00 93.50 161 ILE A C 1
ATOM 1245 O O . ILE A 1 161 ? 9.023 2.275 10.576 1.00 93.50 161 ILE A O 1
ATOM 1249 N N . ALA A 1 162 ? 10.701 3.687 11.069 1.00 92.44 162 ALA A N 1
ATOM 1250 C CA . ALA A 1 162 ? 11.390 2.778 11.986 1.00 92.44 162 ALA A CA 1
ATOM 1251 C C . ALA A 1 162 ? 10.515 2.355 13.181 1.00 92.44 162 ALA A C 1
ATOM 1253 O O . ALA A 1 162 ? 10.667 1.247 13.713 1.00 92.44 162 ALA A O 1
ATOM 1254 N N . SER A 1 163 ? 9.578 3.219 13.586 1.00 95.12 163 SER A N 1
ATOM 1255 C CA . SER A 1 163 ? 8.641 2.962 14.680 1.00 95.12 163 SER A CA 1
ATOM 1256 C C . SER A 1 163 ? 7.475 2.040 14.307 1.00 95.12 163 SER A C 1
ATOM 1258 O O . SER A 1 163 ? 6.752 1.598 15.203 1.00 95.12 163 SER A O 1
ATOM 1260 N N . THR A 1 164 ? 7.300 1.695 13.027 1.00 94.25 164 THR A N 1
ATOM 1261 C CA . THR A 1 164 ? 6.296 0.711 12.601 1.00 94.25 164 THR A CA 1
ATOM 1262 C C . THR A 1 164 ? 6.701 -0.710 13.007 1.00 94.25 164 THR A C 1
ATOM 1264 O O . THR A 1 164 ? 7.882 -1.063 13.086 1.00 94.25 164 THR A O 1
ATOM 1267 N N . GLY A 1 165 ? 5.701 -1.534 13.312 1.00 91.31 165 GLY A N 1
ATOM 1268 C CA . GLY A 1 165 ? 5.828 -2.946 13.674 1.00 91.31 165 GLY A CA 1
ATOM 1269 C C . GLY A 1 165 ? 5.517 -3.909 12.527 1.00 91.31 165 GLY A C 1
ATOM 1270 O O . GLY A 1 165 ? 5.497 -5.112 12.761 1.00 91.31 165 GLY A O 1
ATOM 1271 N N . GLY A 1 166 ? 5.260 -3.390 11.323 1.00 91.75 166 GLY A N 1
ATOM 1272 C CA . GLY A 1 166 ? 5.086 -4.187 10.108 1.00 91.75 166 GLY A CA 1
ATOM 1273 C C . GLY A 1 166 ? 3.734 -4.885 9.952 1.00 91.75 166 GLY A C 1
ATOM 1274 O O . GLY A 1 166 ? 3.612 -5.716 9.065 1.00 91.75 166 GLY A O 1
ATOM 1275 N N . GLN A 1 167 ? 2.729 -4.564 10.772 1.00 92.69 167 GLN A N 1
ATOM 1276 C CA . GLN A 1 167 ? 1.362 -5.077 10.616 1.00 92.69 167 GLN A CA 1
ATOM 1277 C C . GLN A 1 167 ? 0.389 -3.919 10.446 1.00 92.69 167 GLN A C 1
ATOM 1279 O O . GLN A 1 167 ? 0.466 -2.924 11.175 1.00 92.69 167 GLN A O 1
ATOM 1284 N N . TRP A 1 168 ? -0.539 -4.085 9.515 1.00 92.56 168 TRP A N 1
ATOM 1285 C CA . TRP A 1 168 ? -1.479 -3.062 9.088 1.00 92.56 168 TRP A CA 1
ATOM 1286 C C . TRP A 1 168 ? -2.877 -3.654 8.979 1.00 92.56 168 TRP A C 1
ATOM 1288 O O . TRP A 1 168 ? -3.051 -4.861 8.779 1.00 92.56 168 TRP A O 1
ATOM 1298 N N . GLY A 1 169 ? -3.888 -2.805 9.101 1.00 92.75 169 GLY A N 1
ATOM 1299 C CA . GLY A 1 169 ? -5.260 -3.225 8.922 1.00 92.75 169 GLY A CA 1
ATOM 1300 C C . GLY A 1 169 ? -6.248 -2.085 8.782 1.00 92.75 169 GLY A C 1
ATOM 1301 O O . GLY A 1 169 ? -5.945 -0.917 9.022 1.00 92.75 169 GLY A O 1
ATOM 1302 N N . MET A 1 170 ? -7.452 -2.465 8.387 1.00 94.31 170 MET A N 1
ATOM 1303 C CA . MET A 1 170 ? -8.607 -1.592 8.269 1.00 94.31 170 MET A CA 1
ATOM 1304 C C . MET A 1 170 ? -9.828 -2.351 8.766 1.00 94.31 170 MET A C 1
ATOM 1306 O O . MET A 1 170 ? -9.981 -3.534 8.463 1.00 94.31 170 MET A O 1
ATOM 1310 N N . VAL A 1 171 ? -10.692 -1.671 9.507 1.00 94.50 171 VAL A N 1
ATOM 1311 C CA . VAL A 1 171 ? -11.951 -2.217 10.016 1.00 94.50 171 VAL A CA 1
ATOM 1312 C C . VAL A 1 171 ? -13.058 -1.231 9.689 1.00 94.50 171 VAL A C 1
ATOM 1314 O O . VAL A 1 171 ? -12.886 -0.033 9.900 1.00 94.50 171 VAL A O 1
ATOM 1317 N N . ILE A 1 172 ? -14.172 -1.732 9.168 1.00 93.38 172 ILE A N 1
ATOM 1318 C CA . ILE A 1 172 ? -15.389 -0.970 8.907 1.00 93.38 172 ILE A CA 1
ATOM 1319 C C . ILE A 1 172 ? -16.522 -1.625 9.692 1.00 93.38 172 ILE A C 1
ATOM 1321 O O . ILE A 1 172 ? -16.743 -2.834 9.565 1.00 93.38 172 ILE A O 1
ATOM 1325 N N . THR A 1 173 ? -17.245 -0.830 10.473 1.00 94.25 173 THR A N 1
ATOM 1326 C CA . THR A 1 173 ? -18.466 -1.236 11.181 1.00 94.25 173 THR A CA 1
ATOM 1327 C C . THR A 1 173 ? -19.662 -0.436 10.676 1.00 94.25 173 THR A C 1
ATOM 1329 O O . THR A 1 173 ? -19.489 0.616 10.058 1.00 94.25 173 THR A O 1
ATOM 1332 N N . LEU A 1 174 ? -20.868 -0.950 10.919 1.00 91.56 174 LEU A N 1
ATOM 1333 C CA . LEU A 1 174 ? -22.135 -0.291 10.603 1.00 91.56 174 LEU A CA 1
ATOM 1334 C C . LEU A 1 174 ? -23.024 -0.266 11.852 1.00 91.56 174 LEU A C 1
ATOM 1336 O O . LEU A 1 174 ? -23.369 -1.324 12.375 1.00 91.56 174 LEU A O 1
ATOM 1340 N N . ASP A 1 175 ? -23.441 0.920 12.300 1.00 90.19 175 ASP A N 1
ATOM 1341 C CA . ASP A 1 175 ? -24.406 1.054 13.398 1.00 90.19 175 ASP A CA 1
ATOM 1342 C C . ASP A 1 175 ? -25.841 1.035 12.856 1.00 90.19 175 ASP A C 1
ATOM 1344 O O . ASP A 1 175 ? -26.368 2.045 12.394 1.00 90.19 175 ASP A O 1
ATOM 1348 N N . GLU A 1 176 ? -26.514 -0.115 12.936 1.00 87.00 176 GLU A N 1
ATOM 1349 C CA . GLU A 1 176 ? -27.905 -0.263 12.477 1.00 87.00 176 GLU A CA 1
ATOM 1350 C C . GLU A 1 176 ? -28.903 0.646 13.214 1.00 87.00 176 GLU A C 1
ATOM 1352 O O . GLU A 1 176 ? -30.009 0.877 12.722 1.00 87.00 176 GLU A O 1
ATOM 1357 N N . LYS A 1 177 ? -28.546 1.172 14.394 1.00 89.31 177 LYS A N 1
ATOM 1358 C CA . LYS A 1 177 ? -29.428 2.056 15.172 1.00 89.31 177 LYS A CA 1
ATOM 1359 C C . LYS A 1 177 ? -29.412 3.489 14.658 1.00 89.31 177 LYS A C 1
ATOM 1361 O O . LYS A 1 177 ? -30.313 4.257 14.996 1.00 89.31 177 LYS A O 1
ATOM 1366 N N . LYS A 1 178 ? -28.406 3.852 13.865 1.00 87.25 178 LYS A N 1
ATOM 1367 C CA . LYS A 1 178 ? -28.259 5.174 13.270 1.00 87.25 178 LYS A CA 1
ATOM 1368 C C . LYS A 1 178 ? -28.235 5.029 11.766 1.00 87.25 178 LYS A C 1
ATOM 1370 O O . LYS A 1 178 ? -27.297 4.494 11.198 1.00 87.25 178 LYS A O 1
ATOM 1375 N N . VAL A 1 179 ? -29.276 5.512 11.112 1.00 86.19 179 VAL A N 1
ATOM 1376 C CA . VAL A 1 179 ? -29.385 5.437 9.659 1.00 86.19 179 VAL A CA 1
ATOM 1377 C C . VAL A 1 179 ? -29.127 6.816 9.087 1.00 86.19 179 VAL A C 1
ATOM 1379 O O . VAL A 1 179 ? -29.778 7.782 9.476 1.00 86.19 179 VAL A O 1
ATOM 1382 N N . ILE A 1 180 ? -28.183 6.887 8.157 1.00 84.38 180 ILE A N 1
ATOM 1383 C CA . ILE A 1 180 ? -27.971 8.054 7.315 1.00 84.38 180 ILE A CA 1
ATOM 1384 C C . ILE A 1 180 ? -28.864 7.883 6.090 1.00 84.38 180 ILE A C 1
ATOM 1386 O O . ILE A 1 180 ? -28.804 6.865 5.391 1.00 84.38 180 ILE A O 1
ATOM 1390 N N . GLU A 1 181 ? -29.704 8.879 5.844 1.00 85.62 181 GLU A N 1
ATOM 1391 C CA . GLU A 1 181 ? -30.503 8.977 4.629 1.00 85.62 181 GLU A CA 1
ATOM 1392 C C . GLU A 1 181 ? -29.834 9.997 3.709 1.00 85.62 181 GLU A C 1
ATOM 1394 O O . GLU A 1 181 ? -29.570 11.124 4.123 1.00 85.62 181 GLU A O 1
ATOM 1399 N N . PHE A 1 182 ? -29.521 9.608 2.474 1.00 79.62 182 PHE A N 1
ATOM 1400 C CA . PHE A 1 182 ? -29.054 10.560 1.471 1.00 79.62 182 PHE A CA 1
ATOM 1401 C C . PHE A 1 182 ? -29.695 10.277 0.119 1.00 79.62 182 PHE A C 1
ATOM 1403 O O . PHE A 1 182 ? -29.912 9.126 -0.271 1.00 79.62 182 PHE A O 1
ATOM 1410 N N . GLU A 1 183 ? -29.995 11.354 -0.595 1.00 80.38 183 GLU A N 1
ATOM 1411 C CA . GLU A 1 183 ? -30.548 11.319 -1.940 1.00 80.38 183 GLU A CA 1
ATOM 1412 C C . GLU A 1 183 ? -29.422 11.626 -2.939 1.00 80.38 183 GLU A C 1
ATOM 1414 O O . GLU A 1 183 ? -29.102 12.794 -3.166 1.00 80.38 183 GLU A O 1
ATOM 1419 N N . PRO A 1 184 ? -28.744 10.615 -3.516 1.00 74.81 184 PRO A N 1
ATOM 1420 C CA . PRO A 1 184 ? -27.869 10.850 -4.657 1.00 74.81 184 PRO A CA 1
ATOM 1421 C C . PRO A 1 184 ? -28.673 11.461 -5.813 1.00 74.81 184 PRO A C 1
ATOM 1423 O O . PRO A 1 184 ? -29.862 11.177 -5.950 1.00 74.81 184 PRO A O 1
ATOM 1426 N N . GLU A 1 185 ? -28.013 12.208 -6.707 1.00 75.88 185 GLU A N 1
ATOM 1427 C CA . GLU A 1 185 ? -28.637 12.916 -7.850 1.00 75.88 185 GLU A CA 1
ATOM 1428 C C . GLU A 1 185 ? -29.567 12.045 -8.722 1.00 75.88 185 GLU A C 1
ATOM 1430 O O . GLU A 1 185 ? -30.423 12.552 -9.440 1.00 75.88 185 GLU A O 1
ATOM 1435 N N . SER A 1 186 ? -29.442 10.719 -8.632 1.00 76.81 186 SER A N 1
ATOM 1436 C CA . SER A 1 186 ? -30.361 9.736 -9.215 1.00 76.81 186 SER A CA 1
ATOM 1437 C C . SER A 1 186 ? -31.805 9.746 -8.669 1.00 76.81 186 SER A C 1
ATOM 1439 O O . SER A 1 186 ? -32.640 9.029 -9.217 1.00 76.81 186 SER A O 1
ATOM 1441 N N . GLY A 1 187 ? -32.110 10.497 -7.601 1.00 76.94 187 GLY A N 1
ATOM 1442 C CA . GLY A 1 187 ? -33.452 10.594 -6.994 1.00 76.94 187 GLY A CA 1
ATOM 1443 C C . GLY A 1 187 ? -33.893 9.357 -6.199 1.00 76.94 187 GLY A C 1
ATOM 1444 O O . GLY A 1 187 ? -35.063 9.212 -5.846 1.00 76.94 187 GLY A O 1
ATOM 1445 N N . LEU A 1 188 ? -32.975 8.419 -5.945 1.00 80.44 188 LEU A N 1
ATOM 1446 C CA . LEU A 1 188 ? -33.232 7.222 -5.152 1.00 80.44 188 LEU A CA 1
ATOM 1447 C C . LEU A 1 188 ? -32.750 7.452 -3.718 1.00 80.44 188 LEU A C 1
ATOM 1449 O O . LEU A 1 188 ? -31.551 7.412 -3.476 1.00 80.44 188 LEU A O 1
ATOM 1453 N N . MET A 1 189 ? -33.668 7.630 -2.768 1.00 79.38 189 MET A N 1
ATOM 1454 C CA . MET A 1 189 ? -33.324 7.711 -1.344 1.00 79.38 189 MET A CA 1
ATOM 1455 C C . MET A 1 189 ? -32.625 6.433 -0.867 1.00 79.38 189 MET A C 1
ATOM 1457 O O . MET A 1 189 ? -33.230 5.356 -0.827 1.00 79.38 189 MET A O 1
ATOM 1461 N N . LEU A 1 190 ? -31.355 6.559 -0.484 1.00 82.50 190 LEU A N 1
ATOM 1462 C CA . LEU A 1 190 ? -30.566 5.478 0.091 1.00 82.50 190 LEU A CA 1
ATOM 1463 C C . LEU A 1 190 ? -30.552 5.603 1.611 1.00 82.50 190 LEU A C 1
ATOM 1465 O O . LEU A 1 190 ? -30.246 6.658 2.159 1.00 82.50 190 LEU A O 1
ATOM 1469 N N . LYS A 1 191 ? -30.861 4.492 2.283 1.00 86.69 191 LYS A N 1
ATOM 1470 C CA . LYS A 1 191 ? -30.744 4.341 3.734 1.00 86.69 191 LYS A CA 1
ATOM 1471 C C . LYS A 1 191 ? -29.555 3.446 4.027 1.00 86.69 191 LYS A C 1
ATOM 1473 O O . LYS A 1 191 ? -29.594 2.263 3.688 1.00 86.69 191 LYS A O 1
ATOM 1478 N N . ILE A 1 192 ? -28.510 4.001 4.629 1.00 84.06 192 ILE A N 1
ATOM 1479 C CA . ILE A 1 192 ? -27.312 3.246 4.997 1.00 84.06 192 ILE A CA 1
ATOM 1480 C C . ILE A 1 192 ? -27.091 3.410 6.503 1.00 84.06 192 ILE A C 1
ATOM 1482 O O . ILE A 1 192 ? -27.093 4.543 6.986 1.00 84.06 192 ILE A O 1
ATOM 1486 N N . PRO A 1 193 ? -26.923 2.313 7.261 1.00 89.38 193 PRO A N 1
ATOM 1487 C CA . PRO A 1 193 ? -26.421 2.390 8.629 1.00 89.38 193 PRO A CA 1
ATOM 1488 C C . PRO A 1 193 ? -25.151 3.246 8.715 1.00 89.38 193 PRO A C 1
ATOM 1490 O O . PRO A 1 193 ? -24.322 3.208 7.807 1.00 89.38 193 PRO A O 1
ATOM 1493 N N . GLU A 1 194 ? -24.989 4.015 9.787 1.00 89.50 194 GLU A N 1
ATOM 1494 C CA . GLU A 1 194 ? -23.846 4.909 9.977 1.00 89.50 194 GLU A CA 1
ATOM 1495 C C . GLU A 1 194 ? -22.544 4.090 9.956 1.00 89.50 194 GLU A C 1
ATOM 1497 O O . GLU A 1 194 ? -22.373 3.200 10.797 1.00 89.50 194 GLU A O 1
ATOM 1502 N N . PRO A 1 195 ? -21.626 4.348 9.005 1.00 89.62 195 PRO A N 1
ATOM 1503 C CA . PRO A 1 195 ? -20.363 3.642 8.959 1.00 89.62 195 PRO A CA 1
ATOM 1504 C C . PRO A 1 195 ? -19.353 4.263 9.921 1.00 89.62 195 PRO A C 1
ATOM 1506 O O . PRO A 1 195 ? -19.198 5.483 9.982 1.00 89.62 195 PRO A O 1
ATOM 1509 N N . ALA A 1 196 ? -18.580 3.416 10.594 1.00 90.00 196 ALA A N 1
ATOM 1510 C CA . ALA A 1 196 ? -17.344 3.824 11.251 1.00 90.00 196 ALA A CA 1
ATOM 1511 C C . ALA A 1 196 ? -16.160 3.067 10.648 1.00 90.00 196 ALA A C 1
ATOM 1513 O O . ALA A 1 196 ? -16.283 1.916 10.230 1.00 90.00 196 ALA A O 1
ATOM 1514 N N . MET A 1 197 ? -15.001 3.724 10.593 1.00 91.31 197 MET A N 1
ATOM 1515 C CA . MET A 1 197 ? -13.771 3.151 10.058 1.00 91.31 197 MET A CA 1
ATOM 1516 C C . MET A 1 197 ? -12.634 3.304 11.063 1.00 91.31 197 MET A C 1
ATOM 1518 O O . MET A 1 197 ? -12.436 4.376 11.632 1.00 91.31 197 MET A O 1
ATOM 1522 N N . ALA A 1 198 ? -11.841 2.249 11.216 1.00 91.06 198 ALA A N 1
ATOM 1523 C CA . ALA A 1 198 ? -10.574 2.275 11.927 1.00 91.06 198 ALA A CA 1
ATOM 1524 C C . ALA A 1 198 ? -9.434 1.871 10.988 1.00 91.06 198 ALA A C 1
ATOM 1526 O O . ALA A 1 198 ? -9.506 0.838 10.320 1.00 91.06 198 ALA A O 1
ATOM 1527 N N . LEU A 1 199 ? -8.365 2.668 10.976 1.00 92.31 199 LEU A N 1
ATOM 1528 C CA . LEU A 1 199 ? -7.073 2.290 10.409 1.00 92.31 199 LEU A CA 1
ATOM 1529 C C . LEU A 1 199 ? -6.181 1.795 11.543 1.00 92.31 199 LEU A C 1
ATOM 1531 O O . LEU A 1 199 ? -6.063 2.448 12.580 1.00 92.31 199 LEU A O 1
ATOM 1535 N N . VAL A 1 200 ? -5.562 0.637 11.351 1.00 92.00 200 VAL A N 1
ATOM 1536 C CA . VAL A 1 200 ? -4.793 -0.053 12.385 1.00 92.00 200 VAL A CA 1
ATOM 1537 C C . VAL A 1 200 ? -3.359 -0.222 11.908 1.00 92.00 200 VAL A C 1
ATOM 1539 O O . VAL A 1 200 ? -3.113 -0.692 10.800 1.00 92.00 200 VAL A O 1
ATOM 1542 N N . ALA A 1 201 ? -2.405 0.139 12.760 1.00 91.94 201 ALA A N 1
ATOM 1543 C CA . ALA A 1 201 ? -0.988 -0.095 12.532 1.00 91.94 201 ALA A CA 1
ATOM 1544 C C . ALA A 1 201 ? -0.339 -0.583 13.827 1.00 91.94 201 ALA A C 1
ATOM 1546 O O . ALA A 1 201 ? -0.518 0.018 14.890 1.00 91.94 201 ALA A O 1
ATOM 1547 N N . LYS A 1 202 ? 0.447 -1.657 13.746 1.00 91.94 202 LYS A N 1
ATOM 1548 C CA . LYS A 1 202 ? 1.306 -2.077 14.855 1.00 91.94 202 LYS A CA 1
ATOM 1549 C C . LYS A 1 202 ? 2.490 -1.129 14.940 1.00 91.94 202 LYS A C 1
ATOM 1551 O O . LYS A 1 202 ? 3.129 -0.836 13.931 1.00 91.94 202 LYS A O 1
ATOM 1556 N N . VAL A 1 203 ? 2.804 -0.669 16.145 1.00 93.69 203 VAL A N 1
ATOM 1557 C CA . VAL A 1 203 ? 3.880 0.296 16.405 1.00 93.69 203 VAL A CA 1
ATOM 1558 C C . VAL A 1 203 ? 4.774 -0.191 17.544 1.00 93.69 203 VAL A C 1
ATOM 1560 O O . VAL A 1 203 ? 4.316 -0.874 18.456 1.00 93.69 203 VAL A O 1
ATOM 1563 N N . LYS A 1 204 ? 6.063 0.155 17.499 1.00 93.50 204 LYS A N 1
ATOM 1564 C CA . LYS A 1 204 ? 7.076 -0.204 18.510 1.00 93.50 204 LYS A CA 1
ATOM 1565 C C . LYS A 1 204 ? 7.130 0.780 19.688 1.00 93.50 204 LYS A C 1
ATOM 1567 O O . LYS A 1 204 ? 7.909 0.587 20.615 1.00 93.50 204 LYS A O 1
ATOM 1572 N N . GLY A 1 205 ? 6.347 1.857 19.643 1.00 89.88 205 GLY A N 1
ATOM 1573 C CA . GLY A 1 205 ? 6.357 2.924 20.640 1.00 89.88 205 GLY A CA 1
ATOM 1574 C C . GLY A 1 205 ? 5.341 4.017 20.317 1.00 89.88 205 GLY A C 1
ATOM 1575 O O . GLY A 1 205 ? 4.388 3.793 19.578 1.00 89.88 205 GLY A O 1
ATOM 1576 N N . THR A 1 206 ? 5.551 5.216 20.855 1.00 90.69 206 THR A N 1
ATOM 1577 C CA . THR A 1 206 ? 4.583 6.324 20.772 1.00 90.69 206 THR A CA 1
ATOM 1578 C C . THR A 1 206 ? 4.899 7.365 19.698 1.00 90.69 206 THR A C 1
ATOM 1580 O O . THR A 1 206 ? 4.141 8.320 19.570 1.00 90.69 206 THR A O 1
ATOM 1583 N N . ALA A 1 207 ? 5.974 7.201 18.917 1.00 92.56 207 ALA A N 1
ATOM 1584 C CA . ALA A 1 207 ? 6.444 8.210 17.958 1.00 92.56 207 ALA A CA 1
ATOM 1585 C C . ALA A 1 207 ? 5.363 8.630 16.944 1.00 92.56 207 ALA A C 1
ATOM 1587 O O . ALA A 1 207 ? 5.111 9.821 16.780 1.00 92.56 207 ALA A O 1
ATOM 1588 N N . ILE A 1 208 ? 4.665 7.660 16.337 1.00 91.88 208 ILE A N 1
ATOM 1589 C CA . ILE A 1 208 ? 3.557 7.932 15.406 1.00 91.88 208 ILE A CA 1
ATOM 1590 C C . ILE A 1 208 ? 2.415 8.681 16.104 1.00 91.88 208 ILE A C 1
ATOM 1592 O O . ILE A 1 208 ? 1.968 9.703 15.592 1.00 91.88 208 ILE A O 1
ATOM 1596 N N . LYS A 1 209 ? 1.981 8.232 17.294 1.00 90.19 209 LYS A N 1
ATOM 1597 C CA . LYS A 1 209 ? 0.929 8.922 18.066 1.00 90.19 209 LYS A CA 1
ATOM 1598 C C . LYS A 1 209 ? 1.340 10.363 18.377 1.00 90.19 209 LYS A C 1
ATOM 1600 O O . LYS A 1 209 ? 0.568 11.279 18.129 1.00 90.19 209 LYS A O 1
ATOM 1605 N N . ALA A 1 210 ? 2.553 10.564 18.888 1.00 90.94 210 ALA A N 1
ATOM 1606 C CA . ALA A 1 210 ? 3.062 11.883 19.246 1.00 90.94 210 ALA A CA 1
ATOM 1607 C C . ALA A 1 210 ? 3.077 12.828 18.039 1.00 90.94 210 ALA A C 1
ATOM 1609 O O . ALA A 1 210 ? 2.594 13.953 18.147 1.00 90.94 210 ALA A O 1
ATOM 1610 N N . LYS A 1 211 ? 3.553 12.357 16.878 1.00 91.75 211 LYS A N 1
ATOM 1611 C CA . LYS A 1 211 ? 3.606 13.191 15.677 1.00 91.75 211 LYS A CA 1
ATOM 1612 C C . LYS A 1 211 ? 2.224 13.508 15.107 1.00 91.75 211 LYS A C 1
ATOM 1614 O O . LYS A 1 211 ? 1.996 14.641 14.698 1.00 91.75 211 LYS A O 1
ATOM 1619 N N . LEU A 1 212 ? 1.296 12.549 15.115 1.00 89.69 212 LEU A N 1
ATOM 1620 C CA . LEU A 1 212 ? -0.090 12.796 14.705 1.00 89.69 212 LEU A CA 1
ATOM 1621 C C . LEU A 1 212 ? -0.751 13.859 15.591 1.00 89.69 212 LEU A C 1
ATOM 1623 O O . LEU A 1 212 ? -1.364 14.786 15.075 1.00 89.69 212 LEU A O 1
ATOM 1627 N N . LEU A 1 213 ? -0.580 13.766 16.913 1.00 89.38 213 LEU A N 1
ATOM 1628 C CA . LEU A 1 213 ? -1.118 14.756 17.848 1.00 89.38 213 LEU A CA 1
ATOM 1629 C C . LEU A 1 213 ? -0.495 16.144 17.654 1.00 89.38 213 LEU A C 1
ATOM 1631 O O . LEU A 1 213 ? -1.214 17.139 17.670 1.00 89.38 213 LEU A O 1
ATOM 1635 N N . GLU A 1 214 ? 0.818 16.216 17.422 1.00 90.19 214 GLU A N 1
ATOM 1636 C CA . GLU A 1 214 ? 1.516 17.464 17.082 1.00 90.19 214 GLU A CA 1
ATOM 1637 C C . GLU A 1 214 ? 0.933 18.106 15.811 1.00 90.19 214 GLU A C 1
ATOM 1639 O O . GLU A 1 214 ? 0.671 19.308 15.791 1.00 90.19 214 GLU A O 1
ATOM 1644 N N . GLN A 1 215 ? 0.685 17.310 14.764 1.00 87.94 215 GLN A N 1
ATOM 1645 C CA . GLN A 1 215 ? 0.102 17.803 13.514 1.00 87.94 215 GLN A CA 1
ATOM 1646 C C . GLN A 1 215 ? -1.342 18.280 13.689 1.00 87.94 215 GLN A C 1
ATOM 1648 O O . GLN A 1 215 ? -1.678 19.361 13.211 1.00 87.94 215 GLN A O 1
ATOM 1653 N N . LEU A 1 216 ? -2.178 17.523 14.405 1.00 88.06 216 LEU A N 1
ATOM 1654 C CA . LEU A 1 216 ? -3.561 17.912 14.697 1.00 88.06 216 LEU A CA 1
ATOM 1655 C C . LEU A 1 216 ? -3.618 19.228 15.486 1.00 88.06 216 LEU A C 1
ATOM 1657 O O . LEU A 1 216 ? -4.368 20.133 15.120 1.00 88.06 216 LEU A O 1
ATOM 1661 N N . ALA A 1 217 ? -2.765 19.375 16.503 1.00 86.56 217 ALA A N 1
ATOM 1662 C CA . ALA A 1 217 ? -2.650 20.615 17.266 1.00 86.56 217 ALA A CA 1
ATOM 1663 C C . ALA A 1 217 ? -2.181 21.789 16.389 1.00 86.56 217 ALA A C 1
ATOM 1665 O O . ALA A 1 217 ? -2.728 22.887 16.482 1.00 86.56 217 ALA A O 1
ATOM 1666 N N . GLY A 1 218 ? -1.218 21.557 15.489 1.00 85.94 218 GLY A N 1
ATOM 1667 C CA . GLY A 1 218 ? -0.768 22.553 14.510 1.00 85.94 218 GLY A CA 1
ATOM 1668 C C . GLY A 1 218 ? -1.860 22.999 13.529 1.00 85.94 218 GLY A C 1
ATOM 1669 O O . GLY A 1 218 ? -1.812 24.121 13.031 1.00 85.94 218 GLY A O 1
ATOM 1670 N N . MET A 1 219 ? -2.867 22.154 13.288 1.00 86.31 219 MET A N 1
ATOM 1671 C CA . MET A 1 219 ? -4.056 22.473 12.489 1.00 86.31 219 MET A CA 1
ATOM 1672 C C . MET A 1 219 ? -5.176 23.149 13.299 1.00 86.31 219 MET A C 1
ATOM 1674 O O . MET A 1 219 ? -6.221 23.467 12.737 1.00 86.31 219 MET A O 1
ATOM 1678 N N . GLY A 1 220 ? -4.985 23.367 14.605 1.00 83.94 220 GLY A N 1
ATOM 1679 C CA . GLY A 1 220 ? -6.007 23.927 15.492 1.00 83.94 220 GLY A CA 1
ATOM 1680 C C . GLY A 1 220 ? -7.139 22.953 15.833 1.00 83.94 220 GLY A C 1
ATOM 1681 O O . GLY A 1 220 ? -8.206 23.391 16.253 1.00 83.94 220 GLY A O 1
ATOM 1682 N N . ILE A 1 221 ? -6.931 21.647 15.637 1.00 85.19 221 ILE A N 1
ATOM 1683 C CA . ILE A 1 221 ? -7.909 20.616 15.991 1.00 85.19 221 ILE A CA 1
ATOM 1684 C C . ILE A 1 221 ? -7.727 20.267 17.469 1.00 85.19 221 ILE A C 1
ATOM 1686 O O . ILE A 1 221 ? -6.659 19.809 17.881 1.00 85.19 221 ILE A O 1
ATOM 1690 N N . GLU A 1 222 ? -8.775 20.467 18.266 1.00 84.06 222 GLU A N 1
ATOM 1691 C CA . GLU A 1 222 ? -8.781 20.075 19.674 1.00 84.06 222 GLU A CA 1
ATOM 1692 C C . GLU A 1 222 ? -8.865 18.550 19.815 1.00 84.06 222 GLU A C 1
ATOM 1694 O O . GLU A 1 222 ? -9.692 17.885 19.183 1.00 84.06 222 GLU A O 1
ATOM 1699 N N . VAL A 1 223 ? -7.989 18.002 20.658 1.00 85.44 223 VAL A N 1
ATOM 1700 C CA . VAL A 1 223 ? -7.926 16.573 20.967 1.00 85.44 223 VAL A CA 1
ATOM 1701 C C . VAL A 1 223 ? -8.370 16.356 22.409 1.00 85.44 223 VAL A C 1
ATOM 1703 O O . VAL A 1 223 ? -7.769 16.887 23.342 1.00 85.44 223 VAL A O 1
ATOM 1706 N N . GLU A 1 224 ? -9.386 15.522 22.598 1.00 85.62 224 GLU A N 1
ATOM 1707 C CA . GLU A 1 224 ? -9.821 15.033 23.902 1.00 85.62 224 GLU A CA 1
ATOM 1708 C C . GLU A 1 224 ? -9.130 13.703 24.227 1.00 85.62 224 GLU A C 1
ATOM 1710 O O . GLU A 1 224 ? -9.276 12.724 23.493 1.00 85.62 224 GLU A O 1
ATOM 1715 N N . GLU A 1 225 ? -8.424 13.620 25.353 1.00 84.12 225 GLU A N 1
ATOM 1716 C CA . GLU A 1 225 ? -7.943 12.333 25.867 1.00 84.12 225 GLU A CA 1
ATOM 1717 C C . GLU A 1 225 ? -9.046 11.650 26.690 1.00 84.12 225 GLU A C 1
ATOM 1719 O O . GLU A 1 225 ? -9.645 12.256 27.581 1.00 84.12 225 GLU A O 1
ATOM 1724 N N . LYS A 1 226 ? -9.296 10.369 26.416 1.00 84.06 226 LYS A N 1
ATOM 1725 C CA . LYS A 1 226 ? -10.233 9.510 27.148 1.00 84.06 226 LYS A CA 1
ATOM 1726 C C . LYS A 1 226 ? -9.512 8.240 27.577 1.00 84.06 226 LYS A C 1
ATOM 1728 O O . LYS A 1 226 ? -8.736 7.676 26.813 1.00 84.06 226 LYS A O 1
ATOM 1733 N N . ASP A 1 227 ? -9.772 7.787 28.796 1.00 82.25 227 ASP A N 1
ATOM 1734 C CA . ASP A 1 227 ? -9.362 6.457 29.241 1.00 82.25 227 ASP A CA 1
ATOM 1735 C C . ASP A 1 227 ? -10.559 5.519 29.077 1.00 82.25 227 ASP A C 1
ATOM 1737 O O . ASP A 1 227 ? -11.634 5.783 29.620 1.00 82.25 227 ASP A O 1
ATOM 1741 N N . ALA A 1 228 ? -10.390 4.474 28.274 1.00 76.25 228 ALA A N 1
ATOM 1742 C CA . ALA A 1 228 ? -11.375 3.420 28.097 1.00 76.25 228 ALA A CA 1
ATOM 1743 C C . ALA A 1 228 ? -10.712 2.089 28.447 1.00 76.25 228 ALA A C 1
ATOM 1745 O O . ALA A 1 228 ? -9.888 1.582 27.686 1.00 76.25 228 ALA A O 1
ATOM 1746 N N . ASP A 1 229 ? -11.041 1.553 29.622 1.00 74.25 229 ASP A N 1
ATOM 1747 C CA . ASP A 1 229 ? -10.546 0.264 30.117 1.00 74.25 229 ASP A CA 1
ATOM 1748 C C . ASP A 1 229 ? -9.006 0.135 30.099 1.00 74.25 229 ASP A C 1
ATOM 1750 O O . ASP A 1 229 ? -8.449 -0.913 29.768 1.00 74.25 229 ASP A O 1
ATOM 1754 N N . GLY A 1 230 ? -8.292 1.215 30.452 1.00 72.31 230 GLY A N 1
ATOM 1755 C CA . GLY A 1 230 ? -6.826 1.261 30.462 1.00 72.31 230 GLY A CA 1
ATOM 1756 C C . GLY A 1 230 ? -6.193 1.554 29.097 1.00 72.31 230 GLY A C 1
ATOM 1757 O O . GLY A 1 230 ? -4.963 1.599 28.984 1.00 72.31 230 GLY A O 1
ATOM 1758 N N . VAL A 1 231 ? -7.008 1.784 28.062 1.00 75.44 231 VAL A N 1
ATOM 1759 C CA . VAL A 1 231 ? -6.578 2.260 26.744 1.00 75.44 231 VAL A CA 1
ATOM 1760 C C . VAL A 1 231 ? -6.746 3.775 26.674 1.00 75.44 231 VAL A C 1
ATOM 1762 O O . VAL A 1 231 ? -7.844 4.310 26.809 1.00 75.44 231 VAL A O 1
ATOM 1765 N N . LYS A 1 232 ? -5.641 4.481 26.413 1.00 80.75 232 LYS A N 1
ATOM 1766 C CA . LYS A 1 232 ? -5.642 5.938 26.221 1.00 80.75 232 LYS A CA 1
ATOM 1767 C C . LYS A 1 232 ? -6.049 6.301 24.797 1.00 80.75 232 LYS A C 1
ATOM 1769 O O . LYS A 1 232 ? -5.232 6.222 23.872 1.00 80.75 232 LYS A O 1
ATOM 1774 N N . LEU A 1 233 ? -7.292 6.728 24.651 1.00 83.44 233 LEU A N 1
ATOM 1775 C CA . LEU A 1 233 ? -7.894 7.196 23.413 1.00 83.44 233 LEU A CA 1
ATOM 1776 C C . LEU A 1 233 ? -7.675 8.698 23.248 1.00 83.44 233 LEU A C 1
ATOM 1778 O O . LEU A 1 233 ? -7.911 9.471 24.169 1.00 83.44 233 LEU A O 1
ATOM 1782 N N . SER A 1 234 ? -7.287 9.109 22.048 1.00 83.25 234 SER A N 1
ATOM 1783 C CA . SER A 1 234 ? -7.258 10.513 21.640 1.00 83.25 234 SER A CA 1
ATOM 1784 C C . SER A 1 234 ? -8.398 10.711 20.647 1.00 83.25 234 SER A C 1
ATOM 1786 O O . SER A 1 234 ? -8.393 10.102 19.580 1.00 83.25 234 SER A O 1
ATOM 1788 N N . THR A 1 235 ? -9.403 11.497 21.018 1.00 83.31 235 THR A N 1
ATOM 1789 C CA . THR A 1 235 ? -10.611 11.735 20.219 1.00 83.31 235 THR A CA 1
ATOM 1790 C C . THR A 1 235 ? -10.562 13.138 19.643 1.00 83.31 235 THR A C 1
ATOM 1792 O O . THR A 1 235 ? -10.260 14.085 20.359 1.00 83.31 235 THR A O 1
ATOM 1795 N N . ILE A 1 236 ? -10.897 13.278 18.366 1.00 81.31 236 ILE A N 1
ATOM 1796 C CA . ILE A 1 236 ? -11.134 14.577 17.739 1.00 81.31 236 ILE A CA 1
ATOM 1797 C C . ILE A 1 236 ? -12.603 14.681 17.359 1.00 81.31 236 ILE A C 1
ATOM 1799 O O . ILE A 1 236 ? -13.206 13.704 16.913 1.00 81.31 236 ILE A O 1
ATOM 1803 N N . ILE A 1 237 ? -13.175 15.868 17.516 1.00 72.69 237 ILE A N 1
ATOM 1804 C CA . ILE A 1 237 ? -14.474 16.185 16.931 1.00 72.69 237 ILE A CA 1
ATOM 1805 C C . ILE A 1 237 ? -14.170 16.793 15.571 1.00 72.69 237 ILE A C 1
ATOM 1807 O O . ILE A 1 237 ? -13.701 17.926 15.487 1.00 72.69 237 ILE A O 1
ATOM 1811 N N . VAL A 1 238 ? -14.379 16.022 14.503 1.00 64.06 238 VAL A N 1
ATOM 1812 C CA . VAL A 1 238 ? -14.234 16.553 13.146 1.00 64.06 238 VAL A CA 1
ATOM 1813 C C . VAL A 1 238 ? -15.353 17.579 12.948 1.00 64.06 238 VAL A C 1
ATOM 1815 O O . VAL A 1 238 ? -16.526 17.200 13.021 1.00 64.06 238 VAL A O 1
ATOM 1818 N N . PRO A 1 239 ? -15.045 18.874 12.747 1.00 56.75 239 PRO A N 1
ATOM 1819 C CA . PRO A 1 239 ? -16.083 19.844 12.447 1.00 56.75 239 PRO A CA 1
ATOM 1820 C C . PRO A 1 239 ? -16.747 19.434 11.131 1.00 56.75 239 PRO A C 1
ATOM 1822 O O . PRO A 1 239 ? -16.058 19.170 10.144 1.00 56.75 239 PRO A O 1
ATOM 1825 N N . PHE A 1 240 ? -18.080 19.359 11.117 1.00 49.06 240 PHE A N 1
ATOM 1826 C CA . PHE A 1 240 ? -18.828 19.135 9.880 1.00 49.06 240 PHE A CA 1
ATOM 1827 C C . PHE A 1 240 ? -18.371 20.160 8.830 1.00 49.06 240 PHE A C 1
ATOM 1829 O O . PHE A 1 240 ? -18.284 21.348 9.171 1.00 49.06 240 PHE A O 1
ATOM 1836 N N . PRO A 1 241 ? -18.074 19.741 7.582 1.00 48.38 241 PRO A N 1
ATOM 1837 C CA . PRO A 1 241 ? -17.732 20.681 6.528 1.00 48.38 241 PRO A CA 1
ATOM 1838 C C . PRO A 1 241 ? -18.839 21.739 6.427 1.00 48.38 241 PRO A C 1
ATOM 1840 O O . PRO A 1 241 ? -20.018 21.375 6.469 1.00 48.38 241 PRO A O 1
ATOM 1843 N N . PRO A 1 242 ? -18.496 23.034 6.323 1.00 50.28 242 PRO A N 1
ATOM 1844 C CA . PRO A 1 242 ? -19.476 24.122 6.356 1.00 50.28 242 PRO A CA 1
ATOM 1845 C C . PRO A 1 242 ? -20.536 24.028 5.247 1.00 50.28 242 PRO A C 1
ATOM 1847 O O . PRO A 1 242 ? -21.618 24.586 5.408 1.00 50.28 242 PRO A O 1
ATOM 1850 N N . ASP A 1 243 ? -20.246 23.289 4.173 1.00 53.31 243 ASP A N 1
ATOM 1851 C CA . ASP A 1 243 ? -21.101 23.147 2.992 1.00 53.31 243 ASP A CA 1
ATOM 1852 C C . ASP A 1 243 ? -22.040 21.929 3.034 1.00 53.31 243 ASP A C 1
ATOM 1854 O O . ASP A 1 243 ? -22.782 21.695 2.082 1.00 53.31 243 ASP A O 1
ATOM 1858 N N . VAL A 1 244 ? -22.039 21.147 4.122 1.00 49.03 244 VAL A N 1
ATOM 1859 C CA . VAL A 1 244 ? -23.064 20.116 4.343 1.00 49.03 244 VAL A CA 1
ATOM 1860 C C . VAL A 1 244 ? -24.221 20.770 5.105 1.00 49.03 244 VAL A C 1
ATOM 1862 O O . VAL A 1 244 ? -24.007 21.222 6.236 1.00 49.03 244 VAL A O 1
ATOM 1865 N N . PRO A 1 245 ? -25.434 20.870 4.522 1.00 46.53 245 PRO A N 1
ATOM 1866 C CA . PRO A 1 245 ? -26.575 21.487 5.188 1.00 46.53 245 PRO A CA 1
ATOM 1867 C C . PRO A 1 245 ? -26.804 20.863 6.567 1.00 46.53 245 PRO A C 1
ATOM 1869 O O . PRO A 1 245 ? -26.905 19.647 6.701 1.00 46.53 245 PRO A O 1
ATOM 1872 N N . ARG A 1 246 ? -26.896 21.708 7.601 1.00 45.78 246 ARG A N 1
ATOM 1873 C CA . ARG A 1 246 ? -27.161 21.298 8.995 1.00 45.78 246 ARG A CA 1
ATOM 1874 C C . ARG A 1 246 ? -28.613 20.874 9.247 1.00 45.78 246 ARG A C 1
ATOM 1876 O O . ARG A 1 246 ? -28.995 20.707 10.400 1.00 45.78 246 ARG A O 1
ATOM 1883 N N . GLU A 1 247 ? -29.412 20.732 8.199 1.00 45.47 247 GLU A N 1
ATOM 1884 C CA . GLU A 1 247 ? -30.808 20.325 8.291 1.00 45.47 247 GLU A CA 1
ATOM 1885 C C . GLU A 1 247 ? -30.966 18.919 7.714 1.00 45.47 247 GLU A C 1
ATOM 1887 O O . GLU A 1 247 ? -31.014 18.739 6.497 1.00 45.47 247 GLU A O 1
ATOM 1892 N N . ILE A 1 248 ? -31.048 17.944 8.622 1.00 39.25 248 ILE A N 1
ATOM 1893 C CA . ILE A 1 248 ? -31.923 16.774 8.500 1.00 39.25 248 ILE A CA 1
ATOM 1894 C C . ILE A 1 248 ? -32.640 16.622 9.842 1.00 39.25 248 ILE A C 1
ATOM 1896 O O . ILE A 1 248 ? -31.934 16.634 10.879 1.00 39.25 248 ILE A O 1
#

Secondary structure (DSSP, 8-state):
-B---HHHHHHHHHHHHHHHHHHHH-TTS---HHHHHHHHHHHHHHHHHHHHTSGGGEEEEEEEEEEPGGG-EEEEEEEEE-GGGTTSHHHHHS-SS----HHHHT--TTEEEEEEEE--HHHHHHHHHHHHHHHS-HHHHHHHHHHHHHHHHHH-HHHHHHTEEEEEEEEEEEEEEEEEEE--TTS--EEEEEEEEEEEEEESSSHHHHHHHHHHHHTT--EEEEEETTEEEEEE-PPPPTTS-S--

Sequence (248 aa):
YLHLSTEQFLQWADKGFDTAEKIIGDKSVDLDEEERATAKLILTGVKKAFLDSGVRELDGVGASSIKLEGGISRQSFMAHHDPAKGEGLIWQLFGTKPHEPEILKMTPADTVAAMSFDFDLAKGIDWLKDFVTMNTTPEVAGQMASFLTMANQQVQLEQLIASTGGQWGMVITLDEKKVIEFEPESGLMLKIPEPAMALVAKVKGTAIKAKLLEQLAGMGIEVEEKDADGVKLSTIIVPFPPDVPREI

Organism: NCBI:txid408172